Protein AF-0000000079068408 (afdb_homodimer)

Nearest PDB structures (foldseek):
  3t61-assembly1_B  TM=6.767E-01  e=2.203E-06  Sinorhizobium meliloti 1021
  1rrc-assembly1_A  TM=6.931E-01  e=2.751E-03  Tequatrovirus T4
  2ia5-assembly3_K  TM=6.933E-01  e=2.583E-03  Tequatrovirus T4
  2ia5-assembly1_A  TM=6.834E-01  e=4.017E-03  Tequatrovirus T4
  3h0k-assembly1_B  TM=4.760E-01  e=1.884E-03  Saccharolobus solfataricus

Organism: Streptomyces microflavus (NCBI:txid1919)

Solvent-accessible surface area (backbone atoms only — not comparable to full-atom values): 18642 Å² total; per-residue (Å²): 130,70,61,73,82,57,44,21,36,36,40,33,23,36,54,83,60,48,47,41,69,61,30,36,48,53,42,21,59,48,26,68,40,12,23,43,46,56,45,64,56,57,60,65,21,49,62,22,67,79,56,67,78,42,99,83,38,47,68,61,18,52,52,51,50,51,49,40,52,51,48,46,30,51,51,36,36,54,41,21,75,70,57,22,23,20,29,33,26,43,79,52,53,25,73,46,34,65,52,52,57,68,61,42,78,52,71,58,67,44,42,35,34,37,51,40,45,64,68,47,28,50,53,46,30,60,71,66,76,50,82,86,42,74,95,46,50,69,65,54,48,46,46,37,47,70,74,48,25,76,95,65,67,48,74,39,76,46,58,86,47,53,56,68,54,49,36,51,52,49,55,58,59,67,76,100,129,69,61,72,83,56,44,21,36,36,40,34,23,34,55,85,59,48,47,43,69,62,31,36,47,53,44,21,60,49,26,68,40,10,24,43,46,56,44,65,55,57,61,65,21,48,62,23,68,80,54,67,78,41,101,83,36,48,70,61,19,53,50,52,50,50,49,39,52,52,47,46,31,50,50,37,37,55,41,21,76,71,58,21,22,19,28,33,27,42,78,52,53,24,74,46,34,64,52,52,58,69,61,41,79,52,71,58,65,42,43,35,32,35,51,40,47,65,68,47,28,49,52,47,30,60,73,66,76,50,82,88,40,75,95,46,52,69,65,57,47,49,47,38,47,71,75,48,24,75,94,63,69,49,76,40,76,45,59,87,48,54,58,68,54,49,37,51,51,48,56,58,58,68,76,100

Foldseek 3Di:
DFDEPKQEEEEEAEDPLLCQQVLLVVLQVRYDFADEQELCVLVVVDDPDADDQDPVGDPSNVVSSVVSLLVSLVVSQVSSVVIHYYYYYDHQFFPSVVVSVVSHPDPPYAYEYRQEDLVLSVVSCVVVVDDPQVVDDSVRRNCRRPPRGDDDHHYDHCSPPDSVVVSVVSSVRSVD/DFDEPKQFEEEEAEDPLLCQQVLLVVLQVRYDFADEQELCVLVVVDDPDADDQDPVGDPSNVVSSVVSLLVSLVVSQVSSVVIHYYYYYDHQFFPSVVVSVVSHPDPPYAYEYRQEDLVLSVVSCVVVVDDPQVVDDSVRRNCRRPPRGDDDHHYDHCSPPDSVRVSVVSSVRVVD

Structure (mmCIF, N/CA/C/O backbone):
data_AF-0000000079068408-model_v1
#
loop_
_entity.id
_entity.type
_entity.pdbx_description
1 polymer 'AAA family ATPase'
#
loop_
_atom_site.group_PDB
_atom_site.id
_atom_site.type_symbol
_atom_site.label_atom_id
_atom_site.label_alt_id
_atom_site.label_comp_id
_atom_site.label_asym_id
_atom_site.label_entity_id
_atom_site.label_seq_id
_atom_site.pdbx_PDB_ins_code
_atom_site.Cartn_x
_atom_site.Cartn_y
_atom_site.Cartn_z
_atom_site.occupancy
_atom_site.B_iso_or_equiv
_atom_site.auth_seq_id
_atom_site.auth_comp_id
_atom_site.auth_asym_id
_atom_site.auth_atom_id
_atom_site.pdbx_PDB_model_num
ATOM 1 N N . MET A 1 1 ? -26.219 11.477 11.547 1 48 1 MET A N 1
ATOM 2 C CA . MET A 1 1 ? -25.781 10.977 10.242 1 48 1 MET A CA 1
ATOM 3 C C . MET A 1 1 ? -24.312 11.281 10.008 1 48 1 MET A C 1
ATOM 5 O O . MET A 1 1 ? -23.859 12.406 10.234 1 48 1 MET A O 1
ATOM 9 N N . GLY A 1 2 ? -23.359 10.336 10.008 1 66.19 2 GLY A N 1
ATOM 10 C CA . GLY A 1 2 ? -21.938 10.609 10.039 1 66.19 2 GLY A CA 1
ATOM 11 C C . GLY A 1 2 ? -21.469 11.469 8.88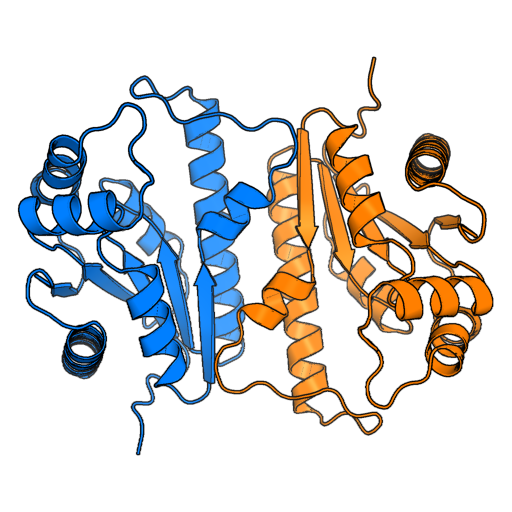3 1 66.19 2 GLY A C 1
ATOM 12 O O . GLY A 1 2 ? -22.234 11.758 7.965 1 66.19 2 GLY A O 1
ATOM 13 N N . ALA A 1 3 ? -20.469 12.273 8.992 1 84.75 3 ALA A N 1
ATOM 14 C CA . ALA A 1 3 ? -19.938 13.156 7.953 1 84.75 3 ALA A CA 1
ATOM 15 C C . ALA A 1 3 ? -19.703 12.383 6.656 1 84.75 3 ALA A C 1
ATOM 17 O O . ALA A 1 3 ? -19.422 11.188 6.684 1 84.75 3 ALA A O 1
ATOM 18 N N . ASP A 1 4 ? -20.234 12.906 5.59 1 93.5 4 ASP A N 1
ATOM 19 C CA . ASP A 1 4 ? -19.938 12.375 4.262 1 93.5 4 ASP A CA 1
ATOM 20 C C . ASP A 1 4 ? -19.219 13.406 3.4 1 93.5 4 ASP A C 1
ATOM 22 O O . ASP A 1 4 ? -19.797 14.43 3.029 1 93.5 4 ASP A O 1
ATOM 26 N N . LEU A 1 5 ? -18.016 13.188 3.123 1 95.94 5 LEU A N 1
ATOM 27 C CA . LEU A 1 5 ? -17.219 14.109 2.32 1 95.94 5 LEU A CA 1
ATOM 28 C C . LEU A 1 5 ? -17.328 13.773 0.836 1 95.94 5 LEU A C 1
ATOM 30 O O . LEU A 1 5 ? -16.906 14.555 -0.016 1 95.94 5 LEU A O 1
ATOM 34 N N . GLY A 1 6 ? -18.031 12.617 0.5 1 96.56 6 GLY A N 1
ATOM 35 C CA . GLY A 1 6 ? -18 12.156 -0.88 1 96.56 6 GLY A CA 1
ATOM 36 C C . GLY A 1 6 ? -16.609 11.789 -1.358 1 96.56 6 GLY A C 1
ATOM 37 O O . GLY A 1 6 ? -15.672 11.75 -0.568 1 96.56 6 GLY A O 1
ATOM 38 N N . PRO A 1 7 ? -16.5 11.414 -2.646 1 98.06 7 PRO A N 1
ATOM 39 C CA . PRO A 1 7 ? -15.195 11.078 -3.203 1 98.06 7 PRO A CA 1
ATOM 40 C C . PRO A 1 7 ? -14.234 12.266 -3.197 1 98.06 7 PRO A C 1
ATOM 42 O O . PRO A 1 7 ? -14.523 13.305 -3.795 1 98.06 7 PRO A O 1
ATOM 45 N N . CYS A 1 8 ? -13.172 12.156 -2.504 1 98.62 8 CYS A N 1
ATOM 46 C CA . CYS A 1 8 ? -12.148 13.188 -2.408 1 98.62 8 CYS A CA 1
ATOM 47 C C . CYS A 1 8 ? -10.867 12.625 -1.811 1 98.62 8 CYS A C 1
ATOM 49 O O . CYS A 1 8 ? -10.773 11.43 -1.53 1 98.62 8 CYS A O 1
ATOM 51 N N . VAL A 1 9 ? -9.875 13.445 -1.734 1 98.81 9 VAL A N 1
ATOM 52 C CA . VAL A 1 9 ? -8.625 13.109 -1.055 1 98.81 9 VAL A CA 1
ATOM 53 C C . VAL A 1 9 ? -8.406 14.055 0.125 1 98.81 9 VAL A C 1
ATOM 55 O O . VAL A 1 9 ? -8.617 15.258 0.008 1 98.81 9 VAL A O 1
ATOM 58 N N . VAL A 1 10 ? -8.109 13.516 1.274 1 98.88 10 VAL A N 1
ATOM 59 C CA . VAL A 1 10 ? -7.707 14.281 2.453 1 98.88 10 VAL A CA 1
ATOM 60 C C . VAL A 1 10 ? -6.273 13.914 2.84 1 98.88 10 VAL A C 1
ATOM 62 O O . VAL A 1 10 ? -6.008 12.781 3.244 1 98.88 10 VAL A O 1
ATOM 65 N N . LEU A 1 11 ? -5.363 14.82 2.67 1 98.88 11 LEU A N 1
ATOM 66 C CA . LEU A 1 11 ? -3.998 14.625 3.145 1 98.88 11 LEU A CA 1
ATOM 67 C C . LEU A 1 11 ? -3.854 15.086 4.59 1 98.88 11 LEU A C 1
ATOM 69 O O . LEU A 1 11 ? -4.133 16.25 4.902 1 98.88 11 LEU A O 1
ATOM 73 N N . ILE A 1 12 ? -3.471 14.203 5.461 1 98.81 12 ILE A N 1
ATOM 74 C CA . ILE A 1 12 ? -3.121 14.516 6.844 1 98.81 12 ILE A CA 1
ATOM 75 C C . ILE A 1 12 ? -1.606 14.438 7.023 1 98.81 12 ILE A C 1
ATOM 77 O O . ILE A 1 12 ? -1.02 13.352 6.918 1 98.81 12 ILE A O 1
ATOM 81 N N . THR A 1 13 ? -0.979 15.57 7.258 1 98.44 13 THR A N 1
ATOM 82 C CA . THR A 1 13 ? 0.473 15.617 7.398 1 98.44 13 THR A CA 1
ATOM 83 C C . THR A 1 13 ? 0.867 16.344 8.68 1 98.44 13 THR A C 1
ATOM 85 O O . THR A 1 13 ? 0.005 16.828 9.414 1 98.44 13 THR A O 1
ATOM 88 N N . GLY A 1 14 ? 2.117 16.344 9.055 1 96.25 14 GLY A N 1
ATOM 89 C CA . GLY A 1 14 ? 2.701 16.844 10.297 1 96.25 14 GLY A CA 1
ATOM 90 C C . GLY A 1 14 ? 3.949 16.078 10.711 1 96.25 14 GLY A C 1
ATOM 91 O O . GLY A 1 14 ? 4.352 15.125 10.039 1 96.25 14 GLY A O 1
ATOM 92 N N . VAL A 1 15 ? 4.559 16.516 11.805 1 92.81 15 VAL A N 1
ATOM 93 C CA . VAL A 1 15 ? 5.805 15.914 12.258 1 92.81 15 VAL A CA 1
ATOM 94 C C . VAL A 1 15 ? 5.523 14.523 12.82 1 92.81 15 VAL A C 1
ATOM 96 O O . VAL A 1 15 ? 4.367 14.141 13.016 1 92.81 15 VAL A O 1
ATOM 99 N N . MET A 1 16 ? 6.621 13.742 12.953 1 90.56 16 MET A N 1
ATOM 100 C CA . MET A 1 16 ? 6.492 12.453 13.617 1 90.56 16 MET A CA 1
ATOM 101 C C . MET A 1 16 ? 5.891 12.609 15.016 1 90.56 16 MET A C 1
ATOM 103 O O . MET A 1 16 ? 6.227 13.547 15.734 1 90.56 16 MET A O 1
ATOM 107 N N . ALA A 1 17 ? 4.988 11.703 15.414 1 90.5 17 ALA A N 1
ATOM 108 C CA . ALA A 1 17 ? 4.352 11.672 16.734 1 90.5 17 ALA A CA 1
ATOM 109 C C . ALA A 1 17 ? 3.314 12.781 16.859 1 90.5 17 ALA A C 1
ATOM 111 O O . ALA A 1 17 ? 2.871 13.094 17.969 1 90.5 17 ALA A O 1
ATOM 112 N N . ALA A 1 18 ? 2.932 13.398 15.711 1 93.88 18 ALA A N 1
ATOM 113 C CA . ALA A 1 18 ? 1.897 14.43 15.727 1 93.88 18 ALA A CA 1
ATOM 114 C C . ALA A 1 18 ? 0.507 13.812 15.836 1 93.88 18 ALA A C 1
ATOM 116 O O . ALA A 1 18 ? -0.482 14.523 16.031 1 93.88 18 ALA A O 1
ATOM 117 N N . GLY A 1 19 ? 0.377 12.484 15.672 1 94.31 19 GLY A N 1
ATOM 118 C CA . GLY A 1 19 ? -0.904 11.797 15.773 1 94.31 19 GLY A CA 1
ATOM 119 C C . GLY A 1 19 ? -1.553 11.547 14.43 1 94.31 19 GLY A C 1
ATOM 120 O O . GLY A 1 19 ? -2.75 11.266 14.352 1 94.31 19 GLY A O 1
ATOM 121 N N . LYS A 1 20 ? -0.8 11.672 13.336 1 97.12 20 LYS A N 1
ATOM 122 C CA . LYS A 1 20 ? -1.318 11.562 11.977 1 97.12 20 LYS A CA 1
ATOM 123 C C . LYS A 1 20 ? -2.041 10.234 11.773 1 97.12 20 LYS A C 1
ATOM 125 O O . LYS A 1 20 ? -3.176 10.203 11.289 1 97.12 20 LYS A O 1
ATOM 130 N N . SER A 1 21 ? -1.296 9.109 12.133 1 97.12 21 SER A N 1
ATOM 131 C CA . SER A 1 21 ? -1.846 7.777 11.875 1 97.12 21 SER A CA 1
ATOM 132 C C . SER A 1 21 ? -3.156 7.566 12.625 1 97.12 21 SER A C 1
ATOM 134 O O . SER A 1 21 ? -4.125 7.055 12.055 1 97.12 21 SER A O 1
ATOM 136 N N . THR A 1 22 ? -3.219 7.949 13.883 1 96.94 22 THR A N 1
ATOM 137 C CA . THR A 1 22 ? -4.414 7.797 14.703 1 96.94 22 THR A CA 1
ATOM 138 C C . THR A 1 22 ? -5.559 8.648 14.164 1 96.94 22 THR A C 1
ATOM 140 O O . THR A 1 22 ? -6.676 8.164 13.992 1 96.94 22 THR A O 1
ATOM 143 N N . VAL A 1 23 ? -5.273 9.906 13.859 1 98.31 23 VAL A N 1
ATOM 144 C CA . VAL A 1 23 ? -6.289 10.844 13.383 1 98.31 23 VAL A CA 1
ATOM 145 C C . VAL A 1 23 ? -6.801 10.398 12.016 1 98.31 23 VAL A C 1
ATOM 147 O O . VAL A 1 23 ? -8.008 10.406 11.766 1 98.31 23 VAL A O 1
ATOM 150 N N . ALA A 1 24 ? -5.883 10.039 11.117 1 98.69 24 ALA A N 1
ATOM 151 C CA . ALA A 1 24 ? -6.273 9.578 9.789 1 98.69 24 ALA A CA 1
ATOM 152 C C . ALA A 1 24 ? -7.207 8.375 9.883 1 98.69 24 ALA A C 1
ATOM 154 O O . ALA A 1 24 ? -8.219 8.312 9.172 1 98.69 24 ALA A O 1
ATOM 155 N N . GLN A 1 25 ? -6.883 7.445 10.75 1 98.62 25 GLN A N 1
ATOM 156 C CA . GLN A 1 25 ? -7.695 6.246 10.922 1 98.62 25 GLN A CA 1
ATOM 157 C C . GLN A 1 25 ? -9.078 6.59 11.461 1 98.62 25 GLN A C 1
ATOM 159 O O . GLN A 1 25 ? -10.094 6.133 10.922 1 98.62 25 GLN A O 1
ATOM 164 N N . LEU A 1 26 ? -9.133 7.387 12.484 1 98.56 26 LEU A N 1
ATOM 165 C CA . LEU A 1 26 ? -10.391 7.777 13.102 1 98.56 26 LEU A CA 1
ATOM 166 C C . LEU A 1 26 ? -11.258 8.562 12.125 1 98.56 26 LEU A C 1
ATOM 168 O O . LEU A 1 26 ? -12.477 8.391 12.086 1 98.56 26 LEU A O 1
ATOM 172 N N . LEU A 1 27 ? -10.594 9.453 11.367 1 98.62 27 LEU A N 1
ATOM 173 C CA . LEU A 1 27 ? -11.336 10.203 10.359 1 98.62 27 LEU A CA 1
ATOM 174 C C . LEU A 1 27 ? -11.961 9.258 9.336 1 98.62 27 LEU A C 1
ATOM 176 O O . LEU A 1 27 ? -13.156 9.367 9.031 1 98.62 27 LEU A O 1
ATOM 180 N N . ALA A 1 28 ? -11.172 8.344 8.812 1 98.62 28 ALA A N 1
ATOM 181 C CA . ALA A 1 28 ? -11.68 7.375 7.84 1 98.62 28 ALA A CA 1
ATOM 182 C C . ALA A 1 28 ? -12.844 6.574 8.422 1 98.62 28 ALA A C 1
ATOM 184 O O . ALA A 1 28 ? -13.836 6.328 7.738 1 98.62 28 ALA A O 1
ATOM 185 N N . GLU A 1 29 ? -12.719 6.164 9.656 1 98.38 29 GLU A N 1
ATOM 186 C CA . GLU A 1 29 ? -13.75 5.379 10.328 1 98.38 29 GLU A CA 1
ATOM 187 C C . GLU A 1 29 ? -15.047 6.172 10.461 1 98.38 29 GLU A C 1
ATOM 189 O O . GLU A 1 29 ? -16.125 5.59 10.562 1 98.38 29 GLU A O 1
ATOM 194 N N . SER A 1 30 ? -14.938 7.469 10.484 1 97.75 30 SER A N 1
ATOM 195 C CA . SER A 1 30 ? -16.109 8.32 10.695 1 97.75 30 SER A CA 1
ATOM 196 C C . SER A 1 30 ? -16.844 8.586 9.391 1 97.75 30 SER A C 1
ATOM 198 O O . SER A 1 30 ? -17.922 9.195 9.391 1 97.75 30 SER A O 1
ATOM 200 N N . LEU A 1 31 ? -16.328 8.172 8.25 1 97.94 31 LEU A N 1
ATOM 201 C CA . LEU A 1 31 ? -16.891 8.398 6.926 1 97.94 31 LEU A CA 1
ATOM 202 C C . LEU A 1 31 ? -17.5 7.113 6.375 1 97.94 31 LEU A C 1
ATOM 204 O O . LEU A 1 31 ? -17.094 6.012 6.742 1 97.94 31 LEU A O 1
ATOM 208 N N . PRO A 1 32 ? -18.453 7.148 5.52 1 97.12 32 PRO A N 1
ATOM 209 C CA . PRO A 1 32 ? -19.203 5.957 5.109 1 97.12 32 PRO A CA 1
ATOM 210 C C . PRO A 1 32 ? -18.406 5.07 4.152 1 97.12 32 PRO A C 1
ATOM 212 O O . PRO A 1 32 ? -18.656 3.863 4.074 1 97.12 32 PRO A O 1
ATOM 215 N N . ARG A 1 33 ? -17.531 5.602 3.344 1 97.88 33 ARG A N 1
ATOM 216 C CA . ARG A 1 33 ? -16.75 4.918 2.326 1 97.88 33 ARG A CA 1
ATOM 217 C C . ARG A 1 33 ? -15.359 5.535 2.201 1 97.88 33 ARG A C 1
ATOM 219 O O . ARG A 1 33 ? -15.156 6.457 1.408 1 97.88 33 ARG A O 1
ATOM 226 N N . ALA A 1 34 ? -14.461 4.969 3.023 1 98.81 34 ALA A N 1
ATOM 227 C CA . ALA A 1 34 ? -13.164 5.641 3.127 1 98.81 34 ALA A CA 1
ATOM 228 C C . ALA A 1 34 ? -12.023 4.633 3.201 1 98.81 34 ALA A C 1
ATOM 230 O O . ALA A 1 34 ? -12.203 3.525 3.717 1 98.81 34 ALA A O 1
ATOM 231 N N . VAL A 1 35 ? -10.945 5.062 2.656 1 98.88 35 VAL A N 1
ATOM 232 C CA . VAL A 1 35 ? -9.703 4.301 2.762 1 98.88 35 VAL A CA 1
ATOM 233 C C . VAL A 1 35 ? -8.648 5.129 3.49 1 98.88 35 VAL A C 1
ATOM 235 O O . VAL A 1 35 ? -8.68 6.359 3.445 1 98.88 35 VAL A O 1
ATOM 238 N N . HIS A 1 36 ? -7.789 4.434 4.223 1 98.88 36 HIS A N 1
ATOM 239 C CA . HIS A 1 36 ? -6.621 5.016 4.875 1 98.88 36 HIS A CA 1
ATOM 240 C C . HIS A 1 36 ? -5.336 4.625 4.152 1 98.88 36 HIS A C 1
ATOM 242 O O . HIS A 1 36 ? -4.867 3.492 4.27 1 98.88 36 HIS A O 1
ATOM 248 N N . VAL A 1 37 ? -4.797 5.586 3.354 1 98.75 37 VAL A N 1
ATOM 249 C CA . VAL A 1 37 ? -3.555 5.391 2.609 1 98.75 37 VAL A CA 1
ATOM 250 C C . VAL A 1 37 ? -2.365 5.812 3.471 1 98.75 37 VAL A C 1
ATOM 252 O O . VAL A 1 37 ? -2.115 7.008 3.652 1 98.75 37 VAL A O 1
ATOM 255 N N . ARG A 1 38 ? -1.632 4.844 3.945 1 97.06 38 ARG A N 1
ATOM 256 C CA . ARG A 1 38 ? -0.468 5.113 4.781 1 97.06 38 ARG A CA 1
ATOM 257 C C . ARG A 1 38 ? 0.794 5.258 3.938 1 97.06 38 ARG A C 1
ATOM 259 O O . ARG A 1 38 ? 1.271 4.277 3.359 1 97.06 38 ARG A O 1
ATOM 266 N N . GLY A 1 39 ? 1.362 6.426 3.961 1 95.94 39 GLY A N 1
ATOM 267 C CA . GLY A 1 39 ? 2.529 6.699 3.137 1 95.94 39 GLY A CA 1
ATOM 268 C C . GLY A 1 39 ? 3.699 5.781 3.438 1 95.94 39 GLY A C 1
ATOM 269 O O . GLY A 1 39 ? 4.469 5.434 2.539 1 95.94 39 GLY A O 1
ATOM 270 N N . ASP A 1 40 ? 3.855 5.324 4.66 1 94.31 40 ASP A N 1
ATOM 271 C CA . ASP A 1 40 ? 5.008 4.539 5.094 1 94.31 40 ASP A CA 1
ATOM 272 C C . ASP A 1 40 ? 4.98 3.141 4.484 1 94.31 40 ASP A C 1
ATOM 274 O O . ASP A 1 40 ? 6.008 2.457 4.441 1 94.31 40 ASP A O 1
ATOM 278 N N . VAL A 1 41 ? 3.838 2.684 4.047 1 97.31 41 VAL A N 1
ATOM 279 C CA . VAL A 1 41 ? 3.709 1.343 3.484 1 97.31 41 VAL A CA 1
ATOM 280 C C . VAL A 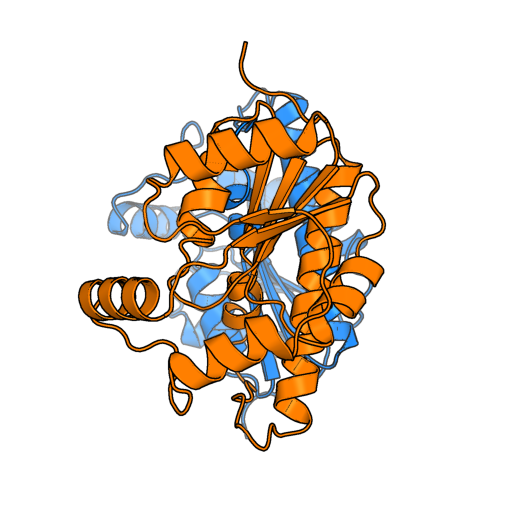1 41 ? 4.59 1.215 2.242 1 97.31 41 VAL A C 1
ATOM 282 O O . VAL A 1 41 ? 5.211 0.174 2.018 1 97.31 41 VAL A O 1
ATOM 285 N N . PHE A 1 42 ? 4.703 2.283 1.475 1 97.75 42 PHE A N 1
ATOM 286 C CA . PHE A 1 42 ? 5.438 2.236 0.215 1 97.75 42 PHE A CA 1
ATOM 287 C C . PHE A 1 42 ? 6.941 2.234 0.465 1 97.75 42 PHE A C 1
ATOM 289 O O . PHE A 1 42 ? 7.711 1.707 -0.343 1 97.75 42 PHE A O 1
ATOM 296 N N . ARG A 1 43 ? 7.398 2.793 1.602 1 95.5 43 ARG A N 1
ATOM 297 C CA . ARG A 1 43 ? 8.781 2.637 2.029 1 95.5 43 ARG A CA 1
ATOM 298 C C . ARG A 1 43 ? 9.07 1.201 2.455 1 95.5 43 ARG A C 1
ATOM 300 O O . ARG A 1 43 ? 10.117 0.643 2.117 1 95.5 43 ARG A O 1
ATOM 307 N N . ARG A 1 44 ? 8.141 0.636 3.098 1 96.31 44 ARG A N 1
ATOM 308 C CA . ARG A 1 44 ? 8.312 -0.711 3.633 1 96.31 44 ARG A CA 1
ATOM 309 C C . ARG A 1 44 ? 8.289 -1.751 2.518 1 96.31 44 ARG A C 1
ATOM 311 O O . ARG A 1 44 ? 8.75 -2.879 2.701 1 96.31 44 ARG A O 1
ATOM 318 N N . MET A 1 45 ? 7.73 -1.409 1.403 1 98.12 45 MET A N 1
ATOM 319 C CA . MET A 1 45 ? 7.723 -2.326 0.268 1 98.12 45 MET A CA 1
ATOM 320 C C . MET A 1 45 ? 9.125 -2.508 -0.296 1 98.12 45 MET A C 1
ATOM 322 O O . MET A 1 45 ? 9.414 -3.508 -0.959 1 98.12 45 MET A O 1
ATOM 326 N N . ILE A 1 46 ? 9.961 -1.526 -0.043 1 98.12 46 ILE A N 1
ATOM 327 C CA . ILE A 1 46 ? 11.336 -1.652 -0.51 1 98.12 46 ILE A CA 1
ATOM 328 C C . ILE A 1 46 ? 12.07 -2.689 0.334 1 98.12 46 ILE A C 1
ATOM 330 O O . ILE A 1 46 ? 12.188 -2.539 1.553 1 98.12 46 ILE A O 1
ATOM 334 N N . VAL A 1 47 ? 12.547 -3.693 -0.286 1 98.31 47 VAL A N 1
ATOM 335 C CA . VAL A 1 47 ? 13.156 -4.82 0.409 1 98.31 47 VAL A CA 1
ATOM 336 C C . VAL A 1 47 ? 14.68 -4.758 0.262 1 98.31 47 VAL A C 1
ATOM 338 O O . VAL A 1 47 ? 15.414 -4.992 1.226 1 98.31 47 VAL A O 1
ATOM 341 N N . SER A 1 48 ? 15.188 -4.496 -0.876 1 97.81 48 SER A N 1
ATOM 342 C CA . SER A 1 48 ? 16.609 -4.312 -1.166 1 97.81 48 SER A CA 1
ATOM 343 C C . SER A 1 48 ? 16.844 -3.061 -2.002 1 97.81 48 SER A C 1
ATOM 345 O O . SER A 1 48 ? 16.016 -2.699 -2.84 1 97.81 48 SER A O 1
ATOM 347 N N . GLY A 1 49 ? 17.922 -2.348 -1.681 1 96.12 49 GLY A N 1
ATOM 348 C CA . GLY A 1 49 ? 18.25 -1.147 -2.432 1 96.12 49 GLY A CA 1
ATOM 349 C C . GLY A 1 49 ? 17.75 0.126 -1.776 1 96.12 49 GLY A C 1
ATOM 350 O O . GLY A 1 49 ? 17.797 1.198 -2.385 1 96.12 49 GLY A O 1
ATOM 351 N N . ARG A 1 50 ? 17.391 0.085 -0.517 1 94.5 50 ARG A N 1
ATOM 352 C CA . ARG A 1 50 ? 16.891 1.242 0.21 1 94.5 50 ARG A CA 1
ATOM 353 C C . ARG A 1 50 ? 18 2.223 0.538 1 94.5 50 ARG A C 1
ATOM 355 O O . ARG A 1 50 ? 19.094 1.812 0.938 1 94.5 50 ARG A O 1
ATOM 362 N N . ALA A 1 51 ? 17.656 3.408 0.238 1 91.56 51 ALA A N 1
ATOM 363 C CA . ALA A 1 51 ? 18.562 4.484 0.632 1 91.56 51 ALA A CA 1
ATOM 364 C C . ALA A 1 51 ? 18.016 5.258 1.824 1 91.56 51 ALA A C 1
ATOM 366 O O . ALA A 1 51 ? 16.812 5.578 1.865 1 91.56 51 ALA A O 1
ATOM 367 N N . GLU A 1 52 ? 18.812 5.461 2.803 1 81.44 52 GLU A N 1
ATOM 368 C CA . GLU A 1 52 ? 18.391 6.195 3.988 1 81.44 52 GLU A CA 1
ATOM 369 C C . GLU A 1 52 ? 18.578 7.695 3.807 1 81.44 52 GLU A C 1
ATOM 371 O O . GLU A 1 52 ? 19.547 8.133 3.178 1 81.44 52 GLU A O 1
ATOM 376 N N . MET A 1 53 ? 17.562 8.328 4.363 1 73.12 53 MET A N 1
ATOM 377 C CA . MET A 1 53 ? 17.641 9.781 4.305 1 73.12 53 MET A CA 1
ATOM 378 C C . MET A 1 53 ? 18.641 10.32 5.328 1 73.12 53 MET A C 1
ATOM 380 O O . MET A 1 53 ? 18.547 10 6.516 1 73.12 53 MET A O 1
ATOM 384 N N . THR A 1 54 ? 19.719 10.906 4.867 1 69.25 54 THR A N 1
ATOM 385 C CA . THR A 1 54 ? 20.656 11.633 5.73 1 69.25 54 THR A CA 1
ATOM 386 C C . THR A 1 54 ? 20.5 13.141 5.539 1 69.25 54 THR A C 1
ATOM 388 O O . THR A 1 54 ? 19.953 13.586 4.527 1 69.25 54 THR A O 1
ATOM 391 N N . PRO A 1 55 ? 20.812 13.836 6.645 1 62.97 55 PRO A N 1
ATOM 392 C CA . PRO A 1 55 ? 20.75 15.289 6.484 1 62.97 55 PRO A CA 1
ATOM 393 C C . PRO A 1 55 ? 21.391 15.773 5.188 1 62.97 55 PRO A C 1
ATOM 395 O O . PRO A 1 55 ? 20.953 16.766 4.598 1 62.97 55 PRO A O 1
ATOM 398 N N . ASP A 1 56 ? 22.438 15.086 4.781 1 61.53 56 ASP A N 1
ATOM 399 C CA . ASP A 1 56 ? 23.109 15.43 3.529 1 61.53 56 ASP A CA 1
ATOM 400 C C . ASP A 1 56 ? 22.438 14.75 2.34 1 61.53 56 ASP A C 1
ATOM 402 O O . ASP A 1 56 ? 22.859 14.906 1.198 1 61.53 56 ASP A O 1
ATOM 406 N N . GLY A 1 57 ? 21.344 14.125 2.713 1 61.5 57 GLY A N 1
ATOM 407 C CA . GLY A 1 57 ? 20.391 13.438 1.848 1 61.5 57 GLY A CA 1
ATOM 408 C C . GLY A 1 57 ? 21.031 12.898 0.58 1 61.5 57 GLY A C 1
ATOM 409 O O . GLY A 1 57 ? 21.109 13.602 -0.428 1 61.5 57 GLY A O 1
ATOM 410 N N . PRO A 1 58 ? 21.453 11.648 0.542 1 75.62 58 PRO A N 1
ATOM 411 C CA . PRO A 1 58 ? 21.969 11.195 -0.753 1 75.62 58 PRO A CA 1
ATOM 412 C C . PRO A 1 58 ? 20.906 11.242 -1.854 1 75.62 58 PRO A C 1
ATOM 414 O O . PRO A 1 58 ? 19.719 11.156 -1.57 1 75.62 58 PRO A O 1
ATOM 417 N N . GLN A 1 59 ? 21.203 11.773 -2.973 1 89.25 59 GLN A N 1
ATOM 418 C CA . GLN A 1 59 ? 20.375 11.875 -4.164 1 89.25 59 GLN A CA 1
ATOM 419 C C . GLN A 1 59 ? 19.453 10.664 -4.309 1 89.25 59 GLN A C 1
ATOM 421 O O . GLN A 1 59 ? 18.281 10.805 -4.664 1 89.25 59 GLN A O 1
ATOM 426 N N . GLU A 1 60 ? 19.938 9.531 -3.867 1 92.81 60 GLU A N 1
ATOM 427 C CA . GLU A 1 60 ? 19.156 8.312 -3.996 1 92.81 60 GLU A CA 1
ATOM 428 C C . GLU A 1 60 ? 18.016 8.281 -2.984 1 92.81 60 GLU A C 1
ATOM 430 O O . GLU A 1 60 ? 16.891 7.875 -3.312 1 92.81 60 GLU A O 1
ATOM 435 N N . ALA A 1 61 ? 18.25 8.734 -1.814 1 93.19 61 ALA A N 1
ATOM 436 C CA . ALA A 1 61 ? 17.234 8.789 -0.777 1 93.19 61 ALA A CA 1
ATOM 437 C C . ALA A 1 61 ? 16.109 9.75 -1.161 1 93.19 61 ALA A C 1
ATOM 439 O O . ALA A 1 61 ? 14.93 9.438 -0.969 1 93.19 61 ALA A O 1
ATOM 440 N N . ARG A 1 62 ? 16.453 10.867 -1.705 1 93.19 62 ARG A N 1
ATOM 441 C CA . ARG A 1 62 ? 15.469 11.844 -2.156 1 93.19 62 ARG A CA 1
ATOM 442 C C . ARG A 1 62 ? 14.641 11.297 -3.311 1 93.19 62 ARG A C 1
ATOM 444 O O . ARG A 1 62 ? 13.422 11.492 -3.354 1 93.19 62 ARG A O 1
ATOM 451 N N . SER A 1 63 ? 15.352 10.594 -4.227 1 95.56 63 SER A N 1
ATOM 452 C CA . SER A 1 63 ? 14.656 9.992 -5.359 1 95.56 63 SER A CA 1
ATOM 453 C C . SER A 1 63 ? 13.641 8.945 -4.898 1 95.56 63 SER A C 1
ATOM 455 O O . SER A 1 63 ? 12.531 8.875 -5.422 1 95.56 63 SER A O 1
ATOM 457 N N . GLN A 1 64 ? 14.031 8.172 -3.914 1 96.5 64 GLN A N 1
ATOM 458 C CA . GLN A 1 64 ? 13.125 7.16 -3.381 1 96.5 64 GLN A CA 1
ATOM 459 C C . GLN A 1 64 ? 11.945 7.801 -2.654 1 96.5 64 GLN A C 1
ATOM 461 O O . GLN A 1 64 ? 10.812 7.324 -2.758 1 96.5 64 GLN A O 1
ATOM 466 N N . LEU A 1 65 ? 12.195 8.906 -1.949 1 95.31 65 LEU A N 1
ATOM 467 C CA . LEU A 1 65 ? 11.117 9.641 -1.293 1 95.31 65 LEU A CA 1
ATOM 468 C C . LEU A 1 65 ? 10.141 10.195 -2.318 1 95.31 65 LEU A C 1
ATOM 470 O O . LEU A 1 65 ? 8.922 10.062 -2.156 1 95.31 65 LEU A O 1
ATOM 474 N N . ASP A 1 66 ? 10.695 10.75 -3.348 1 96.62 66 ASP A N 1
ATOM 475 C CA . ASP A 1 66 ? 9.867 11.297 -4.418 1 96.62 66 ASP A CA 1
ATOM 476 C C . ASP A 1 66 ? 9 10.219 -5.055 1 96.62 66 ASP A C 1
ATOM 478 O O . ASP A 1 66 ? 7.809 10.422 -5.285 1 96.62 66 ASP A O 1
ATOM 482 N N . LEU A 1 67 ? 9.57 9.078 -5.266 1 98 67 LEU A N 1
ATOM 483 C CA . LEU A 1 67 ? 8.852 7.953 -5.855 1 98 67 LEU A CA 1
ATOM 484 C C . LEU A 1 67 ? 7.703 7.508 -4.957 1 98 67 LEU A C 1
ATOM 486 O O . LEU A 1 67 ? 6.574 7.344 -5.426 1 98 67 LEU A O 1
ATOM 490 N N . ARG A 1 68 ? 7.965 7.375 -3.742 1 97.69 68 ARG A N 1
ATOM 491 C CA . ARG A 1 68 ? 6.938 6.898 -2.82 1 97.69 68 ARG A CA 1
ATOM 492 C C . ARG A 1 68 ? 5.797 7.906 -2.699 1 97.69 68 ARG A C 1
ATOM 494 O O . ARG A 1 68 ? 4.637 7.523 -2.547 1 97.69 68 ARG A O 1
ATOM 501 N N . GLN A 1 69 ? 6.137 9.164 -2.734 1 98.31 69 GLN A N 1
ATOM 502 C CA . GLN A 1 69 ? 5.102 10.188 -2.674 1 98.31 69 GLN A CA 1
ATOM 503 C C . GLN A 1 69 ? 4.266 10.203 -3.949 1 98.31 69 GLN A C 1
ATOM 505 O O . GLN A 1 69 ? 3.049 10.398 -3.9 1 98.31 69 GLN A O 1
ATOM 510 N N . ARG A 1 70 ? 4.914 9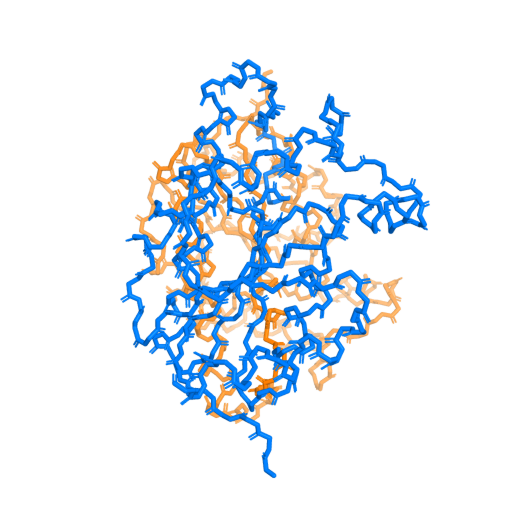.969 -5.105 1 98.5 70 ARG A N 1
ATOM 511 C CA . ARG A 1 70 ? 4.184 9.836 -6.363 1 98.5 70 ARG A CA 1
ATOM 512 C C . ARG A 1 70 ? 3.234 8.648 -6.328 1 98.5 70 ARG A C 1
ATOM 514 O O . ARG A 1 70 ? 2.07 8.758 -6.719 1 98.5 70 ARG A O 1
ATOM 521 N N . ILE A 1 71 ? 3.721 7.574 -5.832 1 98.75 71 ILE A N 1
ATOM 522 C CA . ILE A 1 71 ? 2.936 6.348 -5.766 1 98.75 71 ILE A CA 1
ATOM 523 C C . ILE A 1 71 ? 1.755 6.543 -4.816 1 98.75 71 ILE A C 1
ATOM 525 O O . ILE A 1 71 ? 0.62 6.195 -5.148 1 98.75 71 ILE A O 1
ATOM 529 N N . SER A 1 72 ? 2.018 7.133 -3.639 1 98.69 72 SER A N 1
ATOM 530 C CA . SER A 1 72 ? 0.959 7.395 -2.67 1 98.69 72 SER A CA 1
ATOM 531 C C . SER A 1 72 ? -0.129 8.281 -3.266 1 98.69 72 SER A C 1
ATOM 533 O O . SER A 1 72 ? -1.319 8.031 -3.061 1 98.69 72 SER A O 1
ATOM 535 N N . ALA A 1 73 ? 0.256 9.273 -4.008 1 98.81 73 ALA A N 1
ATOM 536 C CA . ALA A 1 73 ? -0.698 10.164 -4.66 1 98.81 73 ALA A CA 1
ATOM 537 C C . ALA A 1 73 ? -1.521 9.422 -5.707 1 98.81 73 ALA A C 1
ATOM 539 O O . ALA A 1 73 ? -2.736 9.609 -5.801 1 98.81 73 ALA A O 1
ATOM 540 N N . GLN A 1 74 ? -0.894 8.578 -6.484 1 98.75 74 GLN A N 1
ATOM 541 C CA . GLN A 1 74 ? -1.575 7.793 -7.508 1 98.75 74 GLN A CA 1
ATOM 542 C C . GLN A 1 74 ? -2.602 6.852 -6.883 1 98.75 74 GLN A C 1
ATOM 544 O O . GLN A 1 74 ? -3.705 6.691 -7.41 1 98.75 74 GLN A O 1
ATOM 549 N N . VAL A 1 75 ? -2.223 6.254 -5.797 1 98.88 75 VAL A N 1
ATOM 550 C CA . VAL A 1 75 ? -3.113 5.336 -5.094 1 98.88 75 VAL A CA 1
ATOM 551 C C . VAL A 1 75 ? -4.328 6.094 -4.566 1 98.88 75 VAL A C 1
ATOM 553 O O . VAL A 1 75 ? -5.465 5.648 -4.727 1 98.88 75 VAL A O 1
ATOM 556 N N . ALA A 1 76 ? -4.059 7.25 -3.938 1 98.94 76 ALA A N 1
ATOM 557 C CA . ALA A 1 76 ? -5.148 8.078 -3.434 1 98.94 76 ALA A CA 1
ATOM 558 C C . ALA A 1 76 ? -6.109 8.461 -4.555 1 98.94 76 ALA A C 1
ATOM 560 O O . ALA A 1 76 ? -7.328 8.352 -4.402 1 98.94 76 ALA A O 1
ATOM 561 N N . ASP A 1 77 ? -5.582 8.867 -5.711 1 98.94 77 ASP A N 1
ATOM 562 C CA . ASP A 1 77 ? -6.379 9.25 -6.875 1 98.94 77 ASP A CA 1
ATOM 563 C C . ASP A 1 77 ? -7.203 8.07 -7.383 1 98.94 77 ASP A C 1
ATOM 565 O O . ASP A 1 77 ? -8.367 8.227 -7.762 1 98.94 77 ASP A O 1
ATOM 569 N N . ALA A 1 78 ? -6.602 6.91 -7.426 1 98.81 78 ALA A N 1
ATOM 570 C CA . ALA A 1 78 ? -7.289 5.727 -7.93 1 98.81 78 ALA A CA 1
ATOM 571 C C . ALA A 1 78 ? -8.516 5.398 -7.082 1 98.81 78 ALA A C 1
ATOM 573 O O . ALA A 1 78 ? -9.586 5.094 -7.613 1 98.81 78 ALA A O 1
ATOM 574 N N . TYR A 1 79 ? -8.336 5.477 -5.742 1 98.81 79 TYR A N 1
ATOM 575 C CA . TYR A 1 79 ? -9.477 5.234 -4.863 1 98.81 79 TYR A CA 1
ATOM 576 C C . TYR A 1 79 ? -10.547 6.301 -5.055 1 98.81 79 TYR A C 1
ATOM 578 O O . TYR A 1 79 ? -11.727 5.98 -5.191 1 98.81 79 TYR A O 1
ATOM 586 N N . ALA A 1 80 ? -10.117 7.527 -5.066 1 98.81 80 ALA A N 1
ATOM 587 C CA . ALA A 1 80 ? -11.078 8.617 -5.203 1 98.81 80 ALA A CA 1
ATOM 588 C C . ALA A 1 80 ? -11.836 8.516 -6.523 1 98.81 80 ALA A C 1
ATOM 590 O O . ALA A 1 80 ? -13.047 8.766 -6.574 1 98.81 80 ALA A O 1
ATOM 591 N N . ASP A 1 81 ? -11.141 8.164 -7.621 1 98.56 81 ASP A N 1
ATOM 592 C CA . ASP A 1 81 ? -11.75 7.984 -8.938 1 98.56 81 ASP A CA 1
ATOM 593 C C . ASP A 1 81 ? -12.852 6.93 -8.891 1 98.56 81 ASP A C 1
ATOM 595 O O . ASP A 1 81 ? -13.773 6.953 -9.711 1 98.56 81 ASP A O 1
ATOM 599 N N . ASP A 1 82 ? -12.727 6.043 -7.926 1 98.12 82 ASP A N 1
ATOM 600 C CA . ASP A 1 82 ? -13.695 4.957 -7.812 1 98.12 82 ASP A CA 1
ATOM 601 C C . ASP A 1 82 ? -14.734 5.262 -6.738 1 98.12 82 ASP A C 1
ATOM 603 O O . ASP A 1 82 ? -15.461 4.367 -6.301 1 98.12 82 ASP A O 1
ATOM 607 N N . GLY A 1 83 ? -14.797 6.473 -6.195 1 98.06 83 GLY A N 1
ATOM 608 C CA . GLY A 1 83 ? -15.898 6.914 -5.352 1 98.06 83 GLY A CA 1
ATOM 609 C C . GLY A 1 83 ? -15.562 6.883 -3.871 1 98.06 83 GLY A C 1
ATOM 610 O O . GLY A 1 83 ? -16.438 7.012 -3.023 1 98.06 83 GLY A O 1
ATOM 611 N N . TRP A 1 84 ? -14.328 6.66 -3.504 1 98.62 84 TRP A N 1
ATOM 612 C CA . TRP A 1 84 ? -13.906 6.594 -2.107 1 98.62 84 TRP A CA 1
ATOM 613 C C . TRP A 1 84 ? -13.398 7.949 -1.627 1 98.62 84 TRP A C 1
ATOM 615 O O . TRP A 1 84 ? -12.953 8.773 -2.43 1 98.62 84 TRP A O 1
ATOM 625 N N . THR A 1 85 ? -13.547 8.188 -0.35 1 98.81 85 THR A N 1
ATOM 626 C CA . THR A 1 85 ? -12.695 9.188 0.298 1 98.81 85 THR A CA 1
ATOM 627 C C . THR A 1 85 ? -11.344 8.586 0.671 1 98.81 85 THR A C 1
ATOM 629 O O . THR A 1 85 ? -11.273 7.664 1.485 1 98.81 85 THR A O 1
ATOM 632 N N . ALA A 1 86 ? -10.336 9.078 0.069 1 98.94 86 ALA A N 1
ATOM 633 C CA . ALA A 1 86 ? -9 8.594 0.383 1 98.94 86 ALA A CA 1
ATOM 634 C C . ALA A 1 86 ? -8.312 9.492 1.409 1 98.94 86 ALA A C 1
ATOM 636 O O . ALA A 1 86 ? -7.961 10.633 1.104 1 98.94 86 ALA A O 1
ATOM 637 N N . VAL A 1 87 ? -8.117 9.039 2.639 1 98.94 87 VAL A N 1
ATOM 638 C CA . VAL A 1 87 ? -7.383 9.75 3.682 1 98.94 87 VAL A CA 1
ATOM 639 C C . VAL A 1 87 ? -5.914 9.328 3.658 1 98.94 87 VAL A C 1
ATOM 641 O O . VAL A 1 87 ? -5.582 8.195 4.016 1 98.94 87 VAL A O 1
ATOM 644 N N . VAL A 1 88 ? -5.066 10.227 3.25 1 98.88 88 VAL A N 1
ATOM 645 C CA . VAL A 1 88 ? -3.639 9.953 3.135 1 98.88 88 VAL A CA 1
ATOM 646 C C . VAL A 1 88 ? -2.914 10.453 4.383 1 98.88 88 VAL A C 1
ATOM 648 O O . VAL A 1 88 ? -3.127 11.586 4.816 1 98.88 88 VAL A O 1
ATOM 651 N N . GLN A 1 89 ? -2.176 9.625 4.949 1 98.38 89 GLN A N 1
ATOM 652 C CA . GLN A 1 89 ? -1.331 10.008 6.078 1 98.38 89 GLN A CA 1
ATOM 653 C C . GLN A 1 89 ? 0.147 9.836 5.742 1 98.38 89 GLN A C 1
ATOM 655 O O . GLN A 1 89 ? 0.58 8.742 5.371 1 98.38 89 GLN A O 1
ATOM 660 N N . ASP A 1 90 ? 0.924 10.891 5.844 1 97.5 90 ASP A N 1
ATOM 661 C CA . ASP A 1 90 ? 2.365 10.859 5.617 1 97.5 90 ASP A CA 1
ATOM 662 C C . ASP A 1 90 ? 3.035 12.125 6.164 1 97.5 90 ASP A C 1
ATOM 664 O O . ASP A 1 90 ? 2.357 13.102 6.488 1 97.5 90 ASP A O 1
ATOM 668 N N . ILE A 1 91 ? 4.379 12.055 6.355 1 95 91 ILE A N 1
ATOM 669 C CA . ILE A 1 91 ? 5.176 13.234 6.672 1 95 91 ILE A CA 1
ATOM 670 C C . ILE A 1 91 ? 5.551 13.969 5.387 1 95 91 ILE A C 1
ATOM 672 O O . ILE A 1 91 ? 6.496 13.578 4.695 1 95 91 ILE A O 1
ATOM 676 N N . VAL A 1 92 ? 4.824 14.969 4.996 1 96.69 92 VAL A N 1
ATOM 677 C CA . VAL A 1 92 ? 5.016 15.805 3.818 1 96.69 92 VAL A CA 1
ATOM 678 C C . VAL A 1 92 ? 5.211 17.266 4.242 1 96.69 92 VAL A C 1
ATOM 680 O O . VAL A 1 92 ? 4.238 17.984 4.477 1 96.69 92 VAL A O 1
ATOM 683 N N . LEU A 1 93 ? 6.43 17.656 4.324 1 95.5 93 LEU A N 1
ATOM 684 C CA . LEU A 1 93 ? 6.758 18.969 4.875 1 95.5 93 LEU A CA 1
ATOM 685 C C . LEU A 1 93 ? 7.645 19.75 3.91 1 95.5 93 LEU A C 1
ATOM 687 O O . LEU A 1 93 ? 8.086 19.219 2.893 1 95.5 93 LEU A O 1
ATOM 691 N N . GLY A 1 94 ? 7.836 20.969 4.242 1 95.69 94 GLY A N 1
ATOM 692 C CA . GLY A 1 94 ? 8.664 21.812 3.398 1 95.69 94 GLY A CA 1
ATOM 693 C C . GLY A 1 94 ? 8.172 21.891 1.963 1 95.69 94 GLY A C 1
ATOM 694 O O . GLY A 1 94 ? 6.969 21.938 1.714 1 95.69 94 GLY A O 1
ATOM 695 N N . GLU A 1 95 ? 9.094 21.828 1.061 1 95.56 95 GLU A N 1
ATOM 696 C CA . GLU A 1 95 ? 8.766 21.953 -0.357 1 95.56 95 GLU A CA 1
ATOM 697 C C . GLU A 1 95 ? 8.047 20.703 -0.871 1 95.56 95 GLU A C 1
ATOM 699 O O . GLU A 1 95 ? 7.449 20.734 -1.948 1 95.56 95 GLU A O 1
ATOM 704 N N . ASP A 1 96 ? 8.055 19.703 -0.109 1 96.44 96 ASP A N 1
ATOM 705 C CA . ASP A 1 96 ? 7.359 18.484 -0.508 1 96.44 96 ASP A CA 1
ATOM 706 C C . ASP A 1 96 ? 5.844 18.672 -0.438 1 96.44 96 ASP A C 1
ATOM 708 O O . ASP A 1 96 ? 5.098 18 -1.154 1 96.44 96 ASP A O 1
ATOM 712 N N . LEU A 1 97 ? 5.398 19.609 0.451 1 98.25 97 LEU A N 1
ATOM 713 C CA . LEU A 1 97 ? 3.959 19.766 0.628 1 98.25 97 LEU A CA 1
ATOM 714 C C . LEU A 1 97 ? 3.309 20.297 -0.646 1 98.25 97 LEU A C 1
ATOM 716 O O . LEU A 1 97 ? 2.426 19.641 -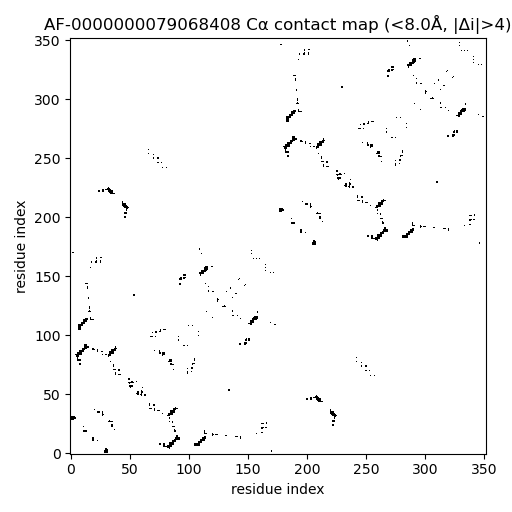1.213 1 98.25 97 LEU A O 1
ATOM 720 N N . PRO A 1 98 ? 3.816 21.469 -1.215 1 98.44 98 PRO A N 1
ATOM 721 C CA . PRO A 1 98 ? 3.201 21.891 -2.473 1 98.44 98 PRO A CA 1
ATOM 722 C C . PRO A 1 98 ? 3.438 20.906 -3.613 1 98.44 98 PRO A C 1
ATOM 724 O O . PRO A 1 98 ? 2.588 20.766 -4.496 1 98.44 98 PRO A O 1
ATOM 727 N N . ARG A 1 99 ? 4.551 20.219 -3.631 1 98.19 99 ARG A N 1
ATOM 728 C CA . ARG A 1 99 ? 4.816 19.219 -4.656 1 98.19 99 ARG A CA 1
ATOM 729 C C . ARG A 1 99 ? 3.797 18.078 -4.586 1 98.19 99 ARG A C 1
ATOM 731 O O . ARG A 1 99 ? 3.262 17.656 -5.613 1 98.19 99 ARG A O 1
ATOM 738 N N . TYR A 1 100 ? 3.539 17.609 -3.363 1 98.75 100 TYR A N 1
ATOM 739 C CA . TYR A 1 100 ? 2.574 16.531 -3.17 1 98.75 100 TYR A CA 1
ATOM 740 C C . TYR A 1 100 ? 1.174 16.969 -3.582 1 98.75 100 TYR A C 1
ATOM 742 O O . TYR A 1 100 ? 0.448 16.219 -4.238 1 98.75 100 TYR A O 1
ATOM 750 N N . VAL A 1 101 ? 0.796 18.141 -3.168 1 98.75 101 VAL A N 1
ATOM 751 C CA . VAL A 1 101 ? -0.495 18.719 -3.537 1 98.75 101 VAL A CA 1
ATOM 752 C C . VAL A 1 101 ? -0.635 18.734 -5.059 1 98.75 101 VAL A C 1
ATOM 754 O O . VAL A 1 101 ? -1.699 18.422 -5.594 1 98.75 101 VAL A O 1
ATOM 757 N N . GLY A 1 102 ? 0.441 19.094 -5.723 1 98.62 102 GLY A N 1
ATOM 758 C CA . GLY A 1 102 ? 0.442 19.156 -7.176 1 98.62 102 GLY A CA 1
ATOM 759 C C . GLY A 1 102 ? 0.324 17.781 -7.828 1 98.62 102 GLY A C 1
ATOM 760 O O . GLY A 1 102 ? -0.09 17.672 -8.984 1 98.62 102 GLY A O 1
ATOM 761 N N . ARG A 1 103 ? 0.631 16.734 -7.168 1 98.5 103 ARG A N 1
ATOM 762 C CA . ARG A 1 103 ? 0.599 15.375 -7.703 1 98.5 103 ARG A CA 1
ATOM 763 C C . ARG A 1 103 ? -0.821 14.82 -7.695 1 98.5 103 ARG A C 1
ATOM 765 O O . ARG A 1 103 ? -1.161 13.969 -8.516 1 98.5 103 ARG A O 1
ATOM 772 N N . ILE A 1 104 ? -1.598 15.281 -6.68 1 98.81 104 ILE A N 1
ATOM 773 C CA . ILE A 1 104 ? -2.961 14.773 -6.547 1 98.81 104 ILE A CA 1
ATOM 774 C C . ILE A 1 104 ? -3.854 15.414 -7.609 1 98.81 104 ILE A C 1
ATOM 776 O O . ILE A 1 104 ? -3.994 16.641 -7.652 1 98.81 104 ILE A O 1
ATOM 780 N N . ARG A 1 105 ? -4.492 14.586 -8.484 1 98.69 105 ARG A N 1
ATOM 781 C CA . ARG A 1 105 ? -5.363 15.055 -9.555 1 98.69 105 ARG A CA 1
ATOM 782 C C . ARG A 1 105 ? -6.781 15.297 -9.039 1 98.69 105 ARG A C 1
ATOM 784 O O . ARG A 1 105 ? -7.488 16.172 -9.539 1 98.69 105 ARG A O 1
ATOM 791 N N . THR A 1 106 ? -7.141 14.602 -8.07 1 98.75 106 THR A N 1
ATOM 792 C CA . THR A 1 106 ? -8.5 14.594 -7.547 1 98.75 106 THR A CA 1
ATOM 793 C C . THR A 1 106 ? -8.844 15.945 -6.918 1 98.75 106 THR A C 1
ATOM 795 O O . THR A 1 106 ? -8.016 16.531 -6.219 1 98.75 106 THR A O 1
ATOM 798 N N . ARG A 1 107 ? -10.008 16.328 -7.266 1 98.25 107 ARG A N 1
ATOM 799 C CA . ARG A 1 107 ? -10.641 17.438 -6.555 1 98.25 107 ARG A CA 1
ATOM 800 C C . ARG A 1 107 ? -12.039 17.062 -6.094 1 98.25 107 ARG A C 1
ATOM 802 O O . ARG A 1 107 ? -12.797 16.422 -6.832 1 98.25 107 ARG A O 1
ATOM 809 N N . PRO A 1 108 ? -12.383 17.469 -4.82 1 97.88 108 PRO A N 1
ATOM 810 C CA . PRO A 1 108 ? -11.625 18.328 -3.9 1 97.88 108 PRO A CA 1
ATOM 811 C C . PRO A 1 108 ? -10.445 17.594 -3.262 1 97.88 108 PRO A C 1
ATOM 813 O O . PRO A 1 108 ? -10.5 16.375 -3.066 1 97.88 108 PRO A O 1
ATOM 816 N N . LEU A 1 109 ? -9.375 18.281 -3.049 1 98.75 109 LEU A N 1
ATOM 817 C CA . LEU A 1 109 ? -8.25 17.906 -2.191 1 98.75 109 LEU A CA 1
ATOM 818 C C . LEU A 1 109 ? -8.219 18.766 -0.933 1 98.75 109 LEU A C 1
ATOM 820 O O . LEU A 1 109 ? -8.148 20 -1.017 1 98.75 109 LEU A O 1
ATOM 824 N N . HIS A 1 110 ? -8.289 18.094 0.194 1 98.69 110 HIS A N 1
ATOM 825 C CA . HIS A 1 110 ? -8.164 18.766 1.479 1 98.69 110 HIS A CA 1
ATOM 826 C C . HIS A 1 110 ? -6.805 18.484 2.117 1 98.69 110 HIS A C 1
ATOM 828 O O . HIS A 1 110 ? -6.383 17.328 2.209 1 98.69 110 HIS A O 1
ATOM 834 N N . VAL A 1 111 ? -6.145 19.547 2.5 1 98.75 111 VAL A N 1
ATOM 835 C CA . VAL A 1 111 ? -4.859 19.422 3.18 1 98.75 111 VAL A CA 1
ATOM 836 C C . VAL A 1 111 ? -5.012 19.797 4.648 1 98.75 111 VAL A C 1
ATOM 838 O O . VAL A 1 111 ? -5.48 20.891 4.969 1 98.75 111 VAL A O 1
ATOM 841 N N . VAL A 1 112 ? -4.656 18.859 5.531 1 98.75 112 VAL A N 1
ATOM 842 C CA . VAL A 1 112 ? -4.707 19.078 6.973 1 98.75 112 VAL A CA 1
ATOM 843 C C . VAL A 1 112 ? -3.312 18.891 7.57 1 98.75 112 VAL A C 1
ATOM 845 O O . VAL A 1 112 ? -2.686 17.844 7.395 1 98.75 112 VAL A O 1
ATOM 848 N N . VAL A 1 113 ? -2.828 19.891 8.25 1 98.62 113 VAL A N 1
ATOM 849 C CA . VAL A 1 113 ? -1.522 19.844 8.898 1 98.62 113 VAL A CA 1
ATOM 850 C C . VAL A 1 113 ? -1.698 19.828 10.414 1 98.62 113 VAL A C 1
ATOM 852 O O . VAL A 1 113 ? -2.24 20.766 10.992 1 98.62 113 VAL A O 1
ATOM 855 N N . LEU A 1 114 ? -1.314 18.734 11.047 1 98.19 114 LEU A N 1
ATOM 856 C CA . LEU A 1 114 ? -1.285 18.656 12.5 1 98.19 114 LEU A CA 1
ATOM 857 C C . LEU A 1 114 ? 0.008 19.25 13.055 1 98.19 114 LEU A C 1
ATOM 859 O O . LEU A 1 114 ? 1.1 18.766 12.734 1 98.19 114 LEU A O 1
ATOM 863 N N . ALA A 1 115 ? -0.099 20.219 13.867 1 96.75 115 ALA A N 1
ATOM 864 C CA . ALA A 1 115 ? 1.06 20.984 14.328 1 96.75 115 ALA A CA 1
ATOM 865 C C . ALA A 1 115 ? 1.036 21.141 15.844 1 96.75 115 ALA A C 1
ATOM 867 O O . ALA A 1 115 ? 0.996 22.266 16.359 1 96.75 115 ALA A O 1
ATOM 868 N N . PRO A 1 116 ? 1.133 20.031 16.547 1 95.88 116 PRO A N 1
ATOM 869 C CA . PRO A 1 116 ? 1.226 20.172 18 1 95.88 116 PRO A CA 1
ATOM 870 C C . PRO A 1 116 ? 2.521 20.844 18.453 1 95.88 116 PRO A C 1
ATOM 872 O O . PRO A 1 116 ? 3.504 20.859 17.703 1 95.88 116 PRO A O 1
ATOM 875 N N . ALA A 1 117 ? 2.514 21.312 19.672 1 94 117 ALA A N 1
ATOM 876 C CA . ALA A 1 117 ? 3.711 21.922 20.234 1 94 117 ALA A CA 1
ATOM 877 C C . ALA A 1 117 ? 4.828 20.906 20.406 1 94 117 ALA A C 1
ATOM 879 O O . ALA A 1 117 ? 4.562 19.719 20.656 1 94 117 ALA A O 1
ATOM 880 N N . PRO A 1 118 ? 6.105 21.391 20.234 1 91.81 118 PRO A N 1
ATOM 881 C CA . PRO A 1 118 ? 7.242 20.484 20.344 1 91.81 118 PRO A CA 1
ATOM 882 C C . PRO A 1 118 ? 7.246 19.703 21.656 1 91.81 118 PRO A C 1
ATOM 884 O O . PRO A 1 118 ? 7.641 18.531 21.688 1 91.81 118 PRO A O 1
ATOM 887 N N . GLU A 1 119 ? 6.844 20.328 22.734 1 91.44 119 GLU A N 1
ATOM 888 C CA . GLU A 1 119 ? 6.816 19.656 24.016 1 91.44 119 GLU A CA 1
ATOM 889 C C . GLU A 1 119 ? 5.863 18.469 24 1 91.44 119 GLU A C 1
ATOM 891 O O . GLU A 1 119 ? 6.176 17.406 24.547 1 91.44 119 GLU A O 1
ATOM 896 N N . THR A 1 120 ? 4.758 18.688 23.344 1 91.44 120 THR A N 1
ATOM 897 C CA . THR A 1 120 ? 3.771 17.625 23.203 1 91.44 120 THR A CA 1
ATOM 898 C C . THR A 1 120 ? 4.332 16.484 22.375 1 91.44 120 THR A C 1
ATOM 900 O O . THR A 1 120 ? 4.16 15.312 22.719 1 91.44 120 THR A O 1
ATOM 903 N N . VAL A 1 121 ? 5.004 16.781 21.281 1 90.19 121 VAL A N 1
ATOM 904 C CA . VAL A 1 121 ? 5.594 15.797 20.375 1 90.19 121 VAL A CA 1
ATOM 905 C C . VAL A 1 121 ? 6.637 14.977 21.125 1 90.19 121 VAL A C 1
ATOM 907 O O . VAL A 1 121 ? 6.676 13.75 21 1 90.19 121 VAL A O 1
ATOM 910 N N . ARG A 1 122 ? 7.371 15.586 21.938 1 88 122 ARG A N 1
ATOM 911 C CA . ARG A 1 122 ? 8.398 14.914 22.734 1 88 122 ARG A CA 1
ATOM 912 C C . ARG A 1 122 ? 7.785 13.914 23.703 1 88 122 ARG A C 1
ATOM 914 O O . ARG A 1 122 ? 8.266 12.781 23.828 1 88 122 ARG A O 1
ATOM 921 N N . GLU A 1 123 ? 6.816 14.383 24.344 1 89.31 123 GLU A N 1
ATOM 922 C CA . GLU A 1 123 ? 6.133 13.516 25.297 1 89.31 123 GLU A CA 1
ATOM 923 C C . GLU A 1 123 ? 5.57 12.273 24.625 1 89.31 123 GLU A C 1
ATOM 925 O O . GLU A 1 123 ? 5.711 11.164 25.125 1 89.31 123 GLU A O 1
ATOM 930 N N . ARG A 1 124 ? 4.945 12.477 23.531 1 86.69 124 ARG A N 1
ATOM 931 C CA . ARG A 1 124 ? 4.355 11.375 22.781 1 86.69 124 ARG A CA 1
ATOM 932 C C . ARG A 1 124 ? 5.43 10.414 22.266 1 86.69 124 ARG A C 1
ATOM 934 O O . ARG A 1 124 ? 5.223 9.203 22.25 1 86.69 124 ARG A O 1
ATOM 941 N N . GLU A 1 125 ? 6.582 10.914 21.781 1 85.38 125 GLU A N 1
ATOM 942 C CA . GLU A 1 125 ? 7.703 10.094 21.312 1 85.38 125 GLU A CA 1
ATOM 943 C C . GLU A 1 125 ? 8.258 9.242 22.453 1 85.38 125 GLU A C 1
ATOM 945 O O . GLU A 1 125 ? 8.555 8.055 22.266 1 85.38 125 GLU A O 1
ATOM 950 N N . GLU A 1 126 ? 8.398 9.883 23.562 1 84.06 126 GLU A N 1
ATOM 951 C CA . GLU A 1 126 ? 8.914 9.18 24.734 1 84.06 126 GLU A CA 1
ATOM 952 C C . GLU A 1 126 ? 7.984 8.039 25.141 1 84.06 126 GLU A C 1
ATOM 954 O O . GLU A 1 126 ? 8.445 6.957 25.516 1 84.06 126 GLU A O 1
ATOM 959 N N . ALA A 1 127 ? 6.801 8.328 25.031 1 84 127 ALA A N 1
ATOM 960 C CA . ALA A 1 127 ? 5.805 7.34 25.438 1 84 127 ALA A CA 1
ATOM 961 C C . ALA A 1 127 ? 5.805 6.141 24.484 1 84 127 ALA A C 1
ATOM 963 O O . ALA A 1 127 ? 5.449 5.027 24.891 1 84 127 ALA A O 1
ATOM 964 N N . ARG A 1 128 ? 6.184 6.316 23.312 1 78.5 128 ARG A N 1
ATOM 965 C CA . ARG A 1 128 ? 6.172 5.266 22.297 1 78.5 128 ARG A CA 1
ATOM 966 C C . ARG A 1 128 ? 7.449 4.43 22.359 1 78.5 128 ARG A C 1
ATOM 968 O O . ARG A 1 128 ? 7.531 3.365 21.75 1 78.5 128 ARG A O 1
ATOM 975 N N . GLY A 1 129 ? 8.445 4.797 23.172 1 71.12 129 GLY A N 1
ATOM 976 C CA . GLY A 1 129 ? 9.695 4.062 23.344 1 71.12 129 GLY A CA 1
ATOM 977 C C . GLY A 1 129 ? 10.578 4.102 22.109 1 71.12 129 GLY A C 1
ATOM 978 O O . GLY A 1 129 ? 11.547 3.344 22.016 1 71.12 129 GLY A O 1
ATOM 979 N N . LYS A 1 130 ? 10.148 4.734 21 1 62.72 130 LYS A N 1
ATOM 980 C CA . LYS A 1 130 ? 10.969 4.754 19.797 1 62.72 130 LYS A CA 1
ATOM 981 C C . LYS A 1 130 ? 11.195 6.18 19.312 1 62.72 130 LYS A C 1
ATOM 983 O O . LYS A 1 130 ? 10.281 7.008 19.344 1 62.72 130 LYS A O 1
ATOM 988 N N . THR A 1 131 ? 12.602 6.57 19.094 1 60.16 131 THR A N 1
ATOM 989 C CA . THR A 1 131 ? 12.859 7.879 18.5 1 60.16 131 THR A CA 1
ATOM 990 C C . THR A 1 131 ? 12.812 7.805 16.984 1 60.16 131 THR A C 1
ATOM 992 O O . THR A 1 131 ? 13.547 7.027 16.359 1 60.16 131 THR A O 1
ATOM 995 N N . GLY A 1 132 ? 11.828 8.461 16.406 1 59.53 132 GLY A N 1
ATOM 996 C CA . GLY A 1 132 ? 11.602 8.43 14.969 1 59.53 132 GLY A CA 1
ATOM 997 C C . GLY A 1 132 ? 12.531 9.336 14.188 1 59.53 132 GLY A C 1
ATOM 998 O O . GLY A 1 132 ? 12.539 9.328 12.961 1 59.53 132 GLY A O 1
ATOM 999 N N . TYR A 1 133 ? 13.352 10.141 14.828 1 61.41 133 TYR A N 1
ATOM 1000 C CA . TYR A 1 133 ? 14.062 11.195 14.109 1 61.41 133 TYR A CA 1
ATOM 1001 C C . TYR A 1 133 ? 15.523 10.812 13.891 1 61.41 133 TYR A C 1
ATOM 1003 O O . TYR A 1 133 ? 16.266 11.539 13.219 1 61.41 133 TYR A O 1
ATOM 1011 N N . GLY A 1 134 ? 15.766 9.57 14.188 1 62.62 134 GLY A N 1
ATOM 1012 C CA . GLY A 1 134 ? 17.172 9.258 14.016 1 62.62 134 GLY A CA 1
ATOM 1013 C C . GLY A 1 134 ? 18.094 10.391 14.438 1 62.62 134 GLY A C 1
ATOM 1014 O O . GLY A 1 134 ? 18.016 10.867 15.578 1 62.62 134 GLY A O 1
ATOM 1015 N N . GLU A 1 135 ? 18.703 10.922 13.305 1 64.5 135 GLU A N 1
ATOM 1016 C CA . GLU A 1 135 ? 19.688 11.984 13.531 1 64.5 135 GLU A CA 1
ATOM 1017 C C . GLU A 1 135 ? 18.984 13.336 13.703 1 64.5 135 GLU A C 1
ATOM 1019 O O . GLU A 1 135 ? 19.625 14.312 14.117 1 64.5 135 GLU A O 1
ATOM 1024 N N . TRP A 1 136 ? 17.688 13.273 13.492 1 69.75 136 TRP A N 1
ATOM 1025 C CA . TRP A 1 136 ? 16.969 14.539 13.594 1 69.75 136 TRP A CA 1
ATOM 1026 C C . TRP A 1 136 ? 16.344 14.703 14.977 1 69.75 136 TRP A C 1
ATOM 1028 O O . TRP A 1 136 ? 15.977 13.711 15.617 1 69.75 136 TRP A O 1
ATOM 1038 N N . THR A 1 137 ? 16.375 16.031 15.406 1 78.25 137 THR A N 1
ATOM 1039 C CA . THR A 1 137 ? 15.742 16.344 16.688 1 78.25 137 THR A CA 1
ATOM 1040 C C . THR A 1 137 ? 14.297 16.781 16.469 1 78.25 137 THR A C 1
ATOM 1042 O O . THR A 1 137 ? 13.938 17.25 15.383 1 78.25 137 THR A O 1
ATOM 1045 N N . VAL A 1 138 ? 13.547 16.625 17.453 1 82.44 138 VAL A N 1
ATOM 1046 C CA . VAL A 1 138 ? 12.164 17.078 17.438 1 82.44 138 VAL A CA 1
ATOM 1047 C C . VAL A 1 138 ? 12.109 18.562 17.109 1 82.44 138 VAL A C 1
ATOM 1049 O O . VAL A 1 138 ? 11.258 19 16.328 1 82.44 138 VAL A O 1
ATOM 1052 N N . GLU A 1 139 ? 13.031 19.281 17.672 1 83.56 139 GLU A N 1
ATOM 1053 C CA . GLU A 1 139 ? 13.07 20.734 17.469 1 83.56 139 GLU A CA 1
ATOM 1054 C C . GLU A 1 139 ? 13.375 21.078 16.016 1 83.56 139 GLU A C 1
ATOM 1056 O O . GLU A 1 139 ? 12.805 22.031 15.477 1 83.56 139 GLU A O 1
ATOM 1061 N N . ALA A 1 140 ? 14.172 20.328 15.492 1 83.12 140 ALA A N 1
ATOM 1062 C CA . ALA A 1 140 ? 14.539 20.578 14.102 1 83.12 140 ALA A CA 1
ATOM 1063 C C . ALA A 1 140 ? 13.359 20.328 13.172 1 83.12 140 ALA A C 1
ATOM 1065 O O . ALA A 1 140 ? 13.125 21.094 12.234 1 83.12 140 ALA A O 1
ATOM 1066 N N . PHE A 1 141 ? 12.609 19.312 13.453 1 84.25 141 PHE A N 1
ATOM 1067 C CA . PHE A 1 141 ? 11.453 19 12.617 1 84.25 141 PHE A CA 1
ATOM 1068 C C . PHE A 1 141 ? 10.336 20.016 12.836 1 84.25 141 PHE A C 1
ATOM 1070 O O . PHE A 1 141 ? 9.633 20.391 11.891 1 84.25 141 PHE A O 1
ATOM 1077 N N . ASP A 1 142 ? 10.281 20.391 14.07 1 89.5 142 ASP A N 1
ATOM 1078 C CA . ASP A 1 142 ? 9.281 21.422 14.352 1 89.5 142 ASP A CA 1
ATOM 1079 C C . ASP A 1 142 ? 9.602 22.719 13.617 1 89.5 142 ASP A C 1
ATOM 1081 O O . ASP A 1 142 ? 8.711 23.344 13.039 1 89.5 142 ASP A O 1
ATOM 1085 N N . ALA A 1 143 ? 10.859 23.094 13.664 1 89.94 143 ALA A N 1
ATOM 1086 C CA . ALA A 1 143 ? 11.281 24.297 12.945 1 89.94 143 ALA A CA 1
ATOM 1087 C C . ALA A 1 143 ? 11.047 24.141 11.445 1 89.94 143 ALA A C 1
ATOM 1089 O O . ALA A 1 143 ? 10.586 25.078 10.781 1 89.94 143 ALA A O 1
ATOM 1090 N N . TYR A 1 144 ? 11.352 22.969 11.008 1 90.38 144 TYR A N 1
ATOM 1091 C CA . TYR A 1 144 ? 11.156 22.688 9.594 1 90.38 144 TYR A CA 1
ATOM 1092 C C . TYR A 1 144 ? 9.688 22.766 9.219 1 90.38 144 TYR A C 1
ATOM 1094 O O . TYR A 1 144 ? 9.336 23.312 8.164 1 90.38 144 TYR A O 1
ATOM 1102 N N . LEU A 1 145 ? 8.805 22.328 10.062 1 94.19 145 LEU A N 1
ATOM 1103 C CA . LEU A 1 145 ? 7.367 22.406 9.852 1 94.19 145 LEU A CA 1
ATOM 1104 C C . LEU A 1 145 ? 6.898 23.859 9.844 1 94.19 145 LEU A C 1
ATOM 1106 O O . LEU A 1 145 ? 6.25 24.297 8.891 1 94.19 145 LEU A O 1
ATOM 1110 N N . ARG A 1 146 ? 7.309 24.594 10.828 1 94.25 146 ARG A N 1
ATOM 1111 C CA . ARG A 1 146 ? 6.723 25.922 11.062 1 94.25 146 ARG A CA 1
ATOM 1112 C C . ARG A 1 146 ? 7.34 26.969 10.141 1 94.25 146 ARG A C 1
ATOM 1114 O O . ARG A 1 146 ? 6.641 27.844 9.641 1 94.25 146 ARG A O 1
ATOM 1121 N N . SER A 1 147 ? 8.617 26.844 9.922 1 93.69 147 SER A N 1
ATOM 1122 C CA . SER A 1 147 ? 9.297 27.891 9.164 1 93.69 147 SER A CA 1
ATOM 1123 C C . SER A 1 147 ? 9.57 27.453 7.727 1 93.69 147 SER A C 1
ATOM 1125 O O . SER A 1 147 ? 9.688 28.281 6.828 1 93.69 147 SER A O 1
ATOM 1127 N N . GLY A 1 148 ? 9.594 26.203 7.527 1 94.38 148 GLY A N 1
ATOM 1128 C CA . GLY A 1 148 ? 10.039 25.734 6.227 1 94.38 148 GLY A CA 1
ATOM 1129 C C . GLY A 1 148 ? 8.898 25.234 5.359 1 94.38 148 GLY A C 1
ATOM 1130 O O . GLY A 1 148 ? 9.07 25.016 4.156 1 94.38 148 GLY A O 1
ATOM 1131 N N . THR A 1 149 ? 7.758 25.031 5.91 1 97.25 149 THR A N 1
ATOM 1132 C CA . THR A 1 149 ? 6.645 24.438 5.172 1 97.25 149 THR A CA 1
ATOM 1133 C C . THR A 1 149 ? 5.633 25.516 4.781 1 97.25 149 THR A C 1
ATOM 1135 O O . THR A 1 149 ? 5.156 26.266 5.633 1 97.25 149 THR A O 1
ATOM 1138 N N . PRO A 1 150 ? 5.328 25.656 3.453 1 97.69 150 PRO A N 1
ATOM 1139 C CA . PRO A 1 150 ? 4.312 26.625 3.027 1 97.69 150 PRO A CA 1
ATOM 1140 C C . PRO A 1 150 ? 2.963 26.391 3.701 1 97.69 150 PRO A C 1
ATOM 1142 O O . PRO A 1 150 ? 2.551 25.25 3.9 1 97.69 150 PRO A O 1
ATOM 1145 N N . ARG A 1 151 ? 2.26 27.5 4.043 1 97.5 151 ARG A N 1
ATOM 1146 C CA . ARG A 1 151 ? 0.973 27.422 4.727 1 97.5 151 ARG A CA 1
ATOM 1147 C C . ARG A 1 151 ? -0.143 27.047 3.756 1 97.5 151 ARG A C 1
ATOM 1149 O O . ARG A 1 151 ? -0.825 27.938 3.225 1 97.5 151 ARG A O 1
ATOM 1156 N N . ILE A 1 152 ? -0.367 25.844 3.58 1 97.69 152 ILE A N 1
ATOM 1157 C CA . ILE A 1 152 ? -1.399 25.297 2.701 1 97.69 152 ILE A CA 1
ATOM 1158 C C . ILE A 1 152 ? -2.408 24.5 3.521 1 97.69 152 ILE A C 1
ATOM 1160 O O . ILE A 1 152 ? -2.027 23.656 4.336 1 97.69 152 ILE A O 1
ATOM 1164 N N . GLY A 1 153 ? -3.705 24.797 3.334 1 97.69 153 GLY A N 1
ATOM 1165 C CA . GLY A 1 153 ? -4.758 23.984 3.922 1 97.69 153 GLY A CA 1
ATOM 1166 C C . GLY A 1 153 ? -5.074 24.359 5.355 1 97.69 153 GLY A C 1
ATOM 1167 O O . GLY A 1 153 ? -4.836 25.484 5.773 1 97.69 153 GLY A O 1
ATOM 1168 N N . LEU A 1 154 ? -5.648 23.422 6.102 1 98 154 LEU A N 1
ATOM 1169 C CA . LEU A 1 154 ? -6.078 23.594 7.48 1 98 154 LEU A CA 1
ATOM 1170 C C . LEU A 1 154 ? -4.965 23.203 8.453 1 98 154 LEU A C 1
ATOM 1172 O O . LEU A 1 154 ? -4.559 22.047 8.5 1 98 154 LEU A O 1
ATOM 1176 N N . TRP A 1 155 ? -4.438 24.172 9.164 1 97.81 155 TRP A N 1
ATOM 1177 C CA . TRP A 1 155 ? -3.426 23.922 10.18 1 97.81 155 TRP A CA 1
ATOM 1178 C C . TRP A 1 155 ? -4.059 23.844 11.57 1 97.81 155 TRP A C 1
ATOM 1180 O O . TRP A 1 155 ? -4.762 24.766 11.992 1 97.81 155 TRP A O 1
ATOM 1190 N N . LEU A 1 156 ? -3.777 22.75 12.273 1 97.75 156 LEU A N 1
ATOM 1191 C CA . LEU A 1 156 ? -4.398 22.547 13.578 1 97.75 156 LEU A CA 1
ATOM 1192 C C . LEU A 1 156 ? -3.34 22.375 14.664 1 97.75 156 LEU A C 1
ATOM 1194 O O . LEU A 1 156 ? -2.459 21.516 14.539 1 97.75 156 LEU A O 1
ATOM 1198 N N . ASP A 1 157 ? -3.367 23.203 15.664 1 97 157 ASP A N 1
ATOM 1199 C CA . ASP A 1 157 ? -2.645 22.906 16.906 1 97 157 ASP A CA 1
ATOM 1200 C C . ASP A 1 157 ? -3.361 21.828 17.719 1 97 157 ASP A C 1
ATOM 1202 O O . ASP A 1 157 ? -4.391 22.094 18.328 1 97 157 ASP A O 1
ATOM 1206 N N . THR A 1 158 ? -2.764 20.625 17.734 1 96.25 158 THR A N 1
ATOM 1207 C CA . THR A 1 158 ? -3.443 19.484 18.344 1 96.25 158 THR A CA 1
ATOM 1208 C C . THR A 1 158 ? -2.854 19.172 19.703 1 96.25 158 THR A C 1
ATOM 1210 O O . THR A 1 158 ? -3.049 18.078 20.234 1 96.25 158 THR A O 1
ATOM 1213 N N . SER A 1 159 ? -1.965 19.938 20.359 1 94.12 159 SER A N 1
ATOM 1214 C CA . SER A 1 159 ? -1.252 19.703 21.625 1 94.12 159 SER A CA 1
ATOM 1215 C C . SER A 1 159 ? -2.201 19.25 22.719 1 94.12 159 SER A C 1
ATOM 1217 O O . SER A 1 159 ? -1.895 18.297 23.453 1 94.12 159 SER A O 1
ATOM 1219 N N . GLY A 1 160 ? -3.334 19.781 22.797 1 90.19 160 GLY A N 1
ATOM 1220 C CA . GLY A 1 160 ? -4.242 19.438 23.875 1 90.19 160 GLY A CA 1
ATOM 1221 C C . GLY A 1 160 ? -5.523 18.781 23.391 1 90.19 160 GLY A C 1
ATOM 1222 O O . GLY A 1 160 ? -6.531 18.781 24.109 1 90.19 160 GLY A O 1
ATOM 1223 N N . GLN A 1 161 ? -5.379 18.172 22.266 1 94.12 161 GLN A N 1
ATOM 1224 C CA . GLN A 1 161 ? -6.582 17.562 21.703 1 94.12 161 GLN A CA 1
ATOM 1225 C C . GLN A 1 161 ? -6.5 16.047 21.734 1 94.12 161 GLN A C 1
ATOM 1227 O O . GLN A 1 161 ? -5.445 15.469 21.469 1 94.12 161 GLN A O 1
ATOM 1232 N N . ARG A 1 162 ? -7.629 15.477 22.156 1 95.56 162 ARG A N 1
ATOM 1233 C CA . ARG A 1 162 ? -7.785 14.055 21.875 1 95.56 162 ARG A CA 1
ATOM 1234 C C . ARG A 1 162 ? -7.977 13.812 20.375 1 95.56 162 ARG A C 1
ATOM 1236 O O . ARG A 1 162 ? -8.469 14.688 19.656 1 95.56 162 ARG A O 1
ATOM 1243 N N . PRO A 1 163 ? -7.594 12.734 19.938 1 97.44 163 PRO A N 1
ATOM 1244 C CA . PRO A 1 163 ? -7.723 12.453 18.5 1 97.44 163 PRO A CA 1
ATOM 1245 C C . PRO A 1 163 ? -9.133 12.688 17.984 1 97.44 163 PRO A C 1
ATOM 1247 O O . PRO A 1 163 ? -9.312 13.227 16.891 1 97.44 163 PRO A O 1
ATOM 1250 N N . GLU A 1 164 ? -10.125 12.32 18.75 1 97.69 164 GLU A N 1
ATOM 1251 C CA . GLU A 1 164 ? -11.516 12.492 18.328 1 97.69 164 GLU A CA 1
ATOM 1252 C C . GLU A 1 164 ? -11.867 13.969 18.172 1 97.69 164 GLU A C 1
ATOM 1254 O O . GLU A 1 164 ? -12.641 14.336 17.281 1 97.69 164 GLU A O 1
ATOM 1259 N N . GLU A 1 165 ? -11.305 14.773 19.047 1 97.88 165 GLU A N 1
ATOM 1260 C CA . GLU A 1 165 ? -11.516 16.219 18.938 1 97.88 165 GLU A CA 1
ATOM 1261 C C . GLU A 1 165 ? -10.859 16.781 17.688 1 97.88 165 GLU A C 1
ATOM 1263 O O . GLU A 1 165 ? -11.398 17.688 17.047 1 97.88 165 GLU A O 1
ATOM 1268 N N . THR A 1 166 ? -9.672 16.281 17.406 1 97.94 166 THR A N 1
ATOM 1269 C CA . THR A 1 166 ? -8.984 16.688 16.188 1 97.94 166 THR A CA 1
ATOM 1270 C C . THR A 1 166 ? -9.812 16.328 14.961 1 97.94 166 THR A C 1
ATOM 1272 O O . THR A 1 166 ? -9.977 17.156 14.055 1 97.94 166 THR A O 1
ATOM 1275 N N . VAL A 1 167 ? -10.398 15.125 14.922 1 98.38 167 VAL A N 1
ATOM 1276 C CA . VAL A 1 167 ? -11.227 14.688 13.805 1 98.38 167 VAL A CA 1
ATOM 1277 C C . VAL A 1 167 ? -12.43 15.609 13.656 1 98.38 167 VAL A C 1
ATOM 1279 O O . VAL A 1 167 ? -12.773 16.016 12.547 1 98.38 167 VAL A O 1
ATOM 1282 N N . SER A 1 168 ? -13.055 15.914 14.828 1 97.38 168 SER A N 1
ATOM 1283 C CA . SER A 1 168 ? -14.195 16.828 14.797 1 97.38 168 SER A CA 1
ATOM 1284 C C . SER A 1 168 ? -13.797 18.188 14.211 1 97.38 168 SER A C 1
ATOM 1286 O O . SER A 1 168 ? -14.539 18.766 13.414 1 97.38 168 SER A O 1
ATOM 1288 N N . ALA A 1 169 ? -12.648 18.656 14.633 1 97.12 169 ALA A N 1
ATOM 1289 C CA . ALA A 1 169 ? -12.156 19.938 14.125 1 97.12 169 ALA A CA 1
ATOM 1290 C C . ALA A 1 169 ? -11.898 19.875 12.625 1 97.12 169 ALA A C 1
ATOM 1292 O O . ALA A 1 169 ? -12.188 20.828 11.898 1 97.12 169 ALA A O 1
ATOM 1293 N N . ILE A 1 170 ? -11.336 18.766 12.141 1 98.12 170 ILE A N 1
ATOM 1294 C CA . ILE A 1 170 ? -11.07 18.578 10.711 1 98.12 170 ILE A CA 1
ATOM 1295 C C . ILE A 1 170 ? -12.383 18.641 9.938 1 98.12 170 ILE A C 1
ATOM 1297 O O . ILE A 1 170 ? -12.508 19.391 8.969 1 98.12 170 ILE A O 1
ATOM 1301 N N . LEU A 1 171 ? -13.359 17.859 10.359 1 97.56 171 LEU A N 1
ATOM 1302 C CA . LEU A 1 171 ? -14.633 17.766 9.656 1 97.56 171 LEU A CA 1
ATOM 1303 C C . LEU A 1 171 ? -15.344 19.109 9.633 1 97.56 171 LEU A C 1
ATOM 1305 O O . LEU A 1 171 ? -15.945 19.484 8.625 1 97.56 171 LEU A O 1
ATOM 1309 N N . ALA A 1 172 ? -15.25 19.812 10.75 1 95.5 172 ALA A N 1
ATOM 1310 C CA . ALA A 1 172 ? -15.844 21.141 10.82 1 95.5 172 ALA A CA 1
ATOM 1311 C C . ALA A 1 172 ? -15.156 22.109 9.859 1 95.5 172 ALA A C 1
ATOM 1313 O O . ALA A 1 172 ? -15.805 22.969 9.25 1 95.5 172 ALA A O 1
ATOM 1314 N N . GLY A 1 173 ? -13.844 21.953 9.711 1 94.19 173 GLY A N 1
ATOM 1315 C CA . GLY A 1 173 ? -13.055 22.844 8.867 1 94.19 173 GLY A CA 1
ATOM 1316 C C . GLY A 1 173 ? -13.211 22.547 7.387 1 94.19 173 GLY A C 1
ATOM 1317 O O . GLY A 1 173 ? -12.992 23.438 6.551 1 94.19 173 GLY A O 1
ATOM 1318 N N . LEU A 1 174 ? -13.539 21.266 7 1 91.5 174 LEU A N 1
ATOM 1319 C CA . LEU A 1 174 ? -13.656 20.891 5.598 1 91.5 174 LEU A CA 1
ATOM 1320 C C . LEU A 1 174 ? -15.031 21.266 5.051 1 91.5 174 LEU A C 1
ATOM 1322 O O . LEU A 1 174 ? -15.211 21.375 3.836 1 91.5 174 LEU A O 1
ATOM 1326 N N . ARG A 1 175 ? -16.125 21.328 5.789 1 77.69 175 ARG A N 1
ATOM 1327 C CA . ARG A 1 175 ? -17.469 21.703 5.379 1 77.69 175 ARG A CA 1
ATOM 1328 C C . ARG A 1 175 ? -17.562 23.188 5.09 1 77.69 175 ARG A C 1
ATOM 1330 O O . ARG A 1 175 ? -18.422 23.641 4.328 1 77.69 175 ARG A O 1
ATOM 1337 N N . GLU A 1 176 ? -16.688 23.953 5.742 1 59.94 176 GLU A N 1
ATOM 1338 C CA . GLU A 1 176 ? -16.781 25.391 5.551 1 59.94 176 GLU A CA 1
ATOM 1339 C C . GLU A 1 176 ? -16.094 25.812 4.258 1 59.94 176 GLU A C 1
ATOM 1341 O O . GLU A 1 176 ? -15.172 25.141 3.781 1 59.94 176 GLU A O 1
ATOM 1346 N N . MET B 1 1 ? 27.406 -13.828 -7.273 1 48.06 1 MET B N 1
ATOM 1347 C CA . MET B 1 1 ? 26.766 -12.562 -7.617 1 48.06 1 MET B CA 1
ATOM 1348 C C . MET B 1 1 ? 25.25 -12.711 -7.688 1 48.06 1 MET B C 1
ATOM 1350 O O . MET B 1 1 ? 24.75 -13.648 -8.312 1 48.06 1 MET B O 1
ATOM 1354 N N . GLY B 1 2 ? 24.438 -12.195 -6.77 1 65.69 2 GLY B N 1
ATOM 1355 C CA . GLY B 1 2 ? 23.031 -12.523 -6.66 1 65.69 2 GLY B CA 1
ATOM 1356 C C . GLY B 1 2 ? 22.25 -12.25 -7.934 1 65.69 2 GLY B C 1
ATOM 1357 O O . GLY B 1 2 ? 22.781 -11.656 -8.875 1 65.69 2 GLY B O 1
ATOM 1358 N N . ALA B 1 3 ? 21.219 -12.945 -8.266 1 84.75 3 ALA B N 1
ATOM 1359 C CA . ALA B 1 3 ? 20.406 -12.781 -9.469 1 84.75 3 ALA B CA 1
ATOM 1360 C C . ALA B 1 3 ? 19.969 -11.328 -9.641 1 84.75 3 ALA B C 1
ATOM 1362 O O . ALA B 1 3 ? 19.812 -10.594 -8.656 1 84.75 3 ALA B O 1
ATOM 1363 N N . ASP B 1 4 ? 20.203 -10.805 -10.812 1 93.44 4 ASP B N 1
ATOM 1364 C CA . ASP B 1 4 ? 19.688 -9.484 -11.172 1 93.44 4 ASP B CA 1
ATOM 1365 C C . ASP B 1 4 ? 18.703 -9.578 -12.328 1 93.44 4 ASP B C 1
ATOM 1367 O O . ASP B 1 4 ? 19.094 -9.898 -13.453 1 93.44 4 ASP B O 1
ATOM 1371 N N . LEU B 1 5 ? 17.5 -9.344 -12.07 1 96 5 LEU B N 1
ATOM 1372 C CA . LEU B 1 5 ? 16.453 -9.414 -13.094 1 96 5 LEU B CA 1
ATOM 1373 C C . LEU B 1 5 ? 16.281 -8.062 -13.781 1 96 5 LEU B C 1
ATOM 1375 O O . LEU B 1 5 ? 15.617 -7.969 -14.812 1 96 5 LEU B O 1
ATOM 1379 N N . GLY B 1 6 ? 17 -6.984 -13.266 1 96.5 6 GLY B N 1
ATOM 1380 C CA . GLY B 1 6 ? 16.734 -5.648 -13.766 1 96.5 6 GLY B CA 1
ATOM 1381 C C . GLY B 1 6 ? 15.312 -5.184 -13.492 1 96.5 6 GLY B C 1
ATOM 1382 O O . GLY B 1 6 ? 14.57 -5.844 -12.766 1 96.5 6 GLY B O 1
ATOM 1383 N N . PRO B 1 7 ? 14.969 -3.982 -13.992 1 98.06 7 PRO B N 1
ATOM 1384 C CA . PRO B 1 7 ? 13.609 -3.475 -13.812 1 98.06 7 PRO B CA 1
ATOM 1385 C C . PRO B 1 7 ? 12.555 -4.348 -14.492 1 98.06 7 PRO B C 1
ATOM 1387 O O . PRO B 1 7 ? 12.609 -4.543 -15.711 1 98.06 7 PRO B O 1
ATOM 1390 N N . CYS B 1 8 ? 11.688 -4.898 -13.75 1 98.62 8 CYS B N 1
ATOM 1391 C CA . CYS B 1 8 ? 10.609 -5.742 -14.25 1 98.62 8 CYS B CA 1
ATOM 1392 C C . CYS B 1 8 ? 9.547 -5.961 -13.18 1 98.62 8 CYS B C 1
ATOM 1394 O O . CYS B 1 8 ? 9.641 -5.406 -12.086 1 98.62 8 CYS B O 1
ATOM 1396 N N . VAL B 1 9 ? 8.516 -6.652 -13.531 1 98.81 9 VAL B N 1
ATOM 1397 C CA . VAL B 1 9 ? 7.488 -7.07 -12.586 1 98.81 9 VAL B CA 1
ATOM 1398 C C . VAL B 1 9 ? 7.434 -8.594 -12.523 1 98.81 9 VAL B C 1
ATOM 1400 O O . VAL B 1 9 ? 7.492 -9.266 -13.555 1 98.81 9 VAL B O 1
ATOM 1403 N N . VAL B 1 10 ? 7.441 -9.148 -11.344 1 98.88 10 VAL B N 1
ATOM 1404 C CA . VAL B 1 10 ? 7.227 -10.57 -11.102 1 98.88 10 VAL B CA 1
ATOM 1405 C C . VAL B 1 10 ? 5.953 -10.766 -10.281 1 98.88 10 VAL B C 1
ATOM 1407 O O . VAL B 1 10 ? 5.895 -10.367 -9.117 1 98.88 10 VAL B O 1
ATOM 1410 N N . LEU B 1 11 ? 4.945 -11.32 -10.875 1 98.88 11 LEU B N 1
ATOM 1411 C CA . LEU B 1 11 ? 3.738 -11.688 -10.141 1 98.88 11 LEU B CA 1
ATOM 1412 C C . LEU B 1 11 ? 3.859 -13.094 -9.57 1 98.88 11 LEU B C 1
ATOM 1414 O O . LEU B 1 11 ? 4.082 -14.055 -10.305 1 98.88 11 LEU B O 1
ATOM 1418 N N . ILE B 1 12 ? 3.77 -13.211 -8.266 1 98.81 12 ILE B N 1
ATOM 1419 C CA . ILE B 1 12 ? 3.695 -14.492 -7.574 1 98.81 12 ILE B CA 1
ATOM 1420 C C . ILE B 1 12 ? 2.27 -14.727 -7.074 1 98.81 12 ILE B C 1
ATOM 1422 O O . ILE B 1 12 ? 1.784 -14.008 -6.203 1 98.81 12 ILE B O 1
ATOM 1426 N N . THR B 1 13 ? 1.598 -15.703 -7.648 1 98.44 13 THR B N 1
ATOM 1427 C CA . THR B 1 13 ? 0.212 -15.984 -7.293 1 98.44 13 THR B CA 1
ATOM 1428 C C . THR B 1 13 ? 0.027 -17.469 -6.961 1 98.44 13 THR B C 1
ATOM 1430 O O . THR B 1 13 ? 0.97 -18.25 -7.066 1 98.44 13 THR B O 1
ATOM 1433 N N . GLY B 1 14 ? -1.105 -17.875 -6.473 1 96.31 14 GLY B N 1
ATOM 1434 C CA . GLY B 1 14 ? -1.465 -19.188 -5.953 1 96.31 14 GLY B CA 1
ATOM 1435 C C . GLY B 1 14 ? -2.512 -19.125 -4.859 1 96.31 14 GLY B C 1
ATOM 1436 O O . GLY B 1 14 ? -2.949 -18.047 -4.465 1 96.31 14 GLY B O 1
ATOM 1437 N N . VAL B 1 15 ? -2.92 -20.297 -4.371 1 92.88 15 VAL B N 1
ATOM 1438 C CA . VAL B 1 15 ? -3.975 -20.359 -3.365 1 92.88 15 VAL B CA 1
ATOM 1439 C C . VAL B 1 15 ? -3.443 -19.859 -2.025 1 92.88 15 VAL B C 1
ATOM 1441 O O . VAL B 1 15 ? -2.238 -19.641 -1.869 1 92.88 15 VAL B O 1
ATOM 1444 N N . MET B 1 16 ? -4.398 -19.562 -1.126 1 90.56 16 MET B N 1
ATOM 1445 C CA . MET B 1 16 ? -4.004 -19.203 0.233 1 90.56 16 MET B CA 1
ATOM 1446 C C . MET B 1 16 ? -3.141 -20.297 0.854 1 90.56 16 MET B C 1
ATOM 1448 O O . MET B 1 16 ? -3.414 -21.484 0.671 1 90.56 16 MET B O 1
ATOM 1452 N N . ALA B 1 17 ? -2.078 -19.922 1.587 1 90.56 17 ALA B N 1
ATOM 1453 C CA . ALA B 1 17 ? -1.178 -20.828 2.295 1 90.56 17 ALA B CA 1
ATOM 1454 C C . ALA B 1 17 ? -0.252 -21.547 1.32 1 90.56 17 ALA B C 1
ATOM 1456 O O . ALA B 1 17 ? 0.384 -22.547 1.681 1 90.56 17 ALA B O 1
ATOM 1457 N N . ALA B 1 18 ? -0.19 -21.047 0.052 1 93.94 18 ALA B N 1
ATOM 1458 C CA . ALA B 1 18 ? 0.714 -21.641 -0.933 1 93.94 18 ALA B CA 1
ATOM 1459 C C . ALA B 1 18 ? 2.15 -21.172 -0.701 1 93.94 18 ALA B C 1
ATOM 1461 O O . ALA B 1 18 ? 3.082 -21.688 -1.33 1 93.94 18 ALA B O 1
ATOM 1462 N N . GLY B 1 19 ? 2.379 -20.172 0.177 1 94.44 19 GLY B N 1
ATOM 1463 C CA . GLY B 1 19 ? 3.715 -19.688 0.478 1 94.44 19 GLY B CA 1
ATOM 1464 C C . GLY B 1 19 ? 4.082 -18.438 -0.305 1 94.44 19 GLY B C 1
ATOM 1465 O O . GLY B 1 19 ? 5.258 -18.078 -0.392 1 94.44 19 GLY B O 1
ATOM 1466 N N . LYS B 1 20 ? 3.107 -17.781 -0.912 1 97.06 20 LYS B N 1
ATOM 1467 C CA . LYS B 1 20 ? 3.33 -16.625 -1.783 1 97.06 20 LYS B CA 1
ATOM 1468 C C . LYS B 1 20 ? 4.121 -15.539 -1.062 1 97.06 20 LYS B C 1
ATOM 1470 O O . LYS B 1 20 ? 5.117 -15.039 -1.585 1 97.06 20 LYS B O 1
ATOM 1475 N N . SER B 1 21 ? 3.584 -15.148 0.165 1 97.06 21 SER B N 1
ATOM 1476 C CA . SER B 1 21 ? 4.195 -14.039 0.887 1 97.06 21 SER B CA 1
ATOM 1477 C C . SER B 1 21 ? 5.652 -14.336 1.231 1 97.06 21 SER B C 1
ATOM 1479 O O . SER B 1 21 ? 6.523 -13.484 1.063 1 97.06 21 SER B O 1
ATOM 1481 N N . THR B 1 22 ? 5.941 -15.531 1.72 1 96.94 22 THR B N 1
ATOM 1482 C CA . THR B 1 22 ? 7.293 -15.93 2.09 1 96.94 22 THR B CA 1
ATOM 1483 C C . THR B 1 22 ? 8.203 -15.961 0.864 1 96.94 22 THR B C 1
ATOM 1485 O O . THR B 1 22 ? 9.305 -15.414 0.888 1 96.94 22 THR B O 1
ATOM 1488 N N . VAL B 1 23 ? 7.738 -16.578 -0.218 1 98.31 23 VAL B N 1
ATOM 1489 C CA . VAL B 1 23 ? 8.531 -16.719 -1.435 1 98.31 23 VAL B CA 1
ATOM 1490 C C . VAL B 1 23 ? 8.781 -15.352 -2.057 1 98.31 23 VAL B C 1
ATOM 1492 O O . VAL B 1 23 ? 9.898 -15.055 -2.482 1 98.31 23 VAL B O 1
ATOM 1495 N N . ALA B 1 24 ? 7.73 -14.531 -2.146 1 98.69 24 ALA B N 1
ATOM 1496 C CA . ALA B 1 24 ? 7.871 -13.195 -2.705 1 98.69 24 ALA B CA 1
ATOM 1497 C C . ALA B 1 24 ? 8.922 -12.391 -1.941 1 98.69 24 ALA B C 1
ATOM 1499 O O . ALA B 1 24 ? 9.758 -11.719 -2.547 1 98.69 24 ALA B O 1
ATOM 1500 N N . GLN B 1 25 ? 8.875 -12.477 -0.631 1 98.62 25 GLN B N 1
ATOM 1501 C CA . GLN B 1 25 ? 9.82 -11.742 0.205 1 98.62 25 GLN B CA 1
ATOM 1502 C C . GLN B 1 25 ? 11.25 -12.234 -0.011 1 98.62 25 GLN B C 1
ATOM 1504 O O . GLN B 1 25 ? 12.164 -11.438 -0.215 1 98.62 25 GLN B O 1
ATOM 1509 N N . LEU B 1 26 ? 11.438 -13.523 0.014 1 98.56 26 LEU B N 1
ATOM 1510 C CA . LEU B 1 26 ? 12.758 -14.117 -0.165 1 98.56 26 LEU B CA 1
ATOM 1511 C C . LEU B 1 26 ? 13.312 -13.805 -1.552 1 98.56 26 LEU B C 1
ATOM 1513 O O . LEU B 1 26 ? 14.508 -13.547 -1.704 1 98.56 26 LEU B O 1
ATOM 1517 N N . LEU B 1 27 ? 12.414 -13.883 -2.555 1 98.62 27 LEU B N 1
ATOM 1518 C CA . LEU B 1 27 ? 12.844 -13.531 -3.902 1 98.62 27 LEU B CA 1
ATOM 1519 C C . LEU B 1 27 ? 13.336 -12.086 -3.959 1 98.62 27 LEU B C 1
ATOM 1521 O O . LEU B 1 27 ? 14.414 -11.812 -4.484 1 98.62 27 LEU B O 1
ATOM 1525 N N . ALA B 1 28 ? 12.547 -11.172 -3.422 1 98.62 28 ALA B N 1
ATOM 1526 C CA . ALA B 1 28 ? 12.938 -9.766 -3.406 1 98.62 28 ALA B CA 1
ATOM 1527 C C . ALA B 1 28 ? 14.273 -9.57 -2.689 1 98.62 28 ALA B C 1
ATOM 1529 O O . ALA B 1 28 ? 15.125 -8.805 -3.143 1 98.62 28 ALA B O 1
ATOM 1530 N N . GLU B 1 29 ? 14.453 -10.25 -1.587 1 98.38 29 GLU B N 1
ATOM 1531 C CA . GLU B 1 29 ? 15.68 -10.148 -0.798 1 98.38 29 GLU B CA 1
ATOM 1532 C C . GLU B 1 29 ? 16.891 -10.633 -1.592 1 98.38 29 GLU B C 1
ATOM 1534 O O . GLU B 1 29 ? 18.016 -10.227 -1.315 1 98.38 29 GLU B O 1
ATOM 1539 N N . SER B 1 30 ? 16.656 -11.492 -2.535 1 97.75 30 SER B N 1
ATOM 1540 C CA . SER B 1 30 ? 17.75 -12.094 -3.293 1 97.75 30 SER B CA 1
ATOM 1541 C C . SER B 1 30 ? 18.156 -11.203 -4.461 1 97.75 30 SER B C 1
ATOM 1543 O O . SER B 1 30 ? 19.141 -11.5 -5.152 1 97.75 30 SER B O 1
ATOM 1545 N N . LEU B 1 31 ? 17.453 -10.133 -4.742 1 97.94 31 LEU B N 1
ATOM 1546 C CA . LEU B 1 31 ? 17.703 -9.227 -5.855 1 97.94 31 LEU B CA 1
ATOM 1547 C C . LEU B 1 31 ? 18.297 -7.914 -5.359 1 97.94 31 LEU B C 1
ATOM 1549 O O . LEU B 1 31 ? 18.078 -7.52 -4.211 1 97.94 31 LEU B O 1
ATOM 1553 N N . PRO B 1 32 ? 19.047 -7.191 -6.121 1 97.12 32 PRO B N 1
ATOM 1554 C CA . PRO B 1 32 ? 19.797 -6.035 -5.637 1 97.12 32 PRO B CA 1
ATOM 1555 C C . PRO B 1 32 ? 18.922 -4.812 -5.391 1 97.12 32 PRO B C 1
ATOM 1557 O O . PRO B 1 32 ? 19.266 -3.951 -4.578 1 97.12 32 PRO B O 1
ATOM 1560 N N . ARG B 1 33 ? 17.844 -4.641 -6.102 1 97.88 33 ARG B N 1
ATOM 1561 C CA . ARG B 1 33 ? 16.922 -3.504 -6.043 1 97.88 33 ARG B CA 1
ATOM 1562 C C . ARG B 1 33 ? 15.492 -3.947 -6.293 1 97.88 33 ARG B C 1
ATOM 1564 O O . ARG B 1 33 ? 15.031 -3.973 -7.438 1 97.88 33 ARG B O 1
ATOM 1571 N N . ALA B 1 34 ? 14.852 -4.293 -5.156 1 98.81 34 ALA B N 1
ATOM 1572 C CA . ALA B 1 34 ? 13.547 -4.941 -5.328 1 98.81 34 ALA B CA 1
ATOM 1573 C C . ALA B 1 34 ? 12.555 -4.457 -4.273 1 98.81 34 ALA B C 1
ATOM 1575 O O . ALA B 1 34 ? 12.945 -4.105 -3.158 1 98.81 34 ALA B O 1
ATOM 1576 N N . VAL B 1 35 ? 11.344 -4.426 -4.715 1 98.88 35 VAL B N 1
ATOM 1577 C CA . VAL B 1 35 ? 10.234 -4.137 -3.809 1 98.88 35 VAL B CA 1
ATOM 1578 C C . VAL B 1 35 ? 9.289 -5.328 -3.756 1 98.88 35 VAL B C 1
ATOM 1580 O O . VAL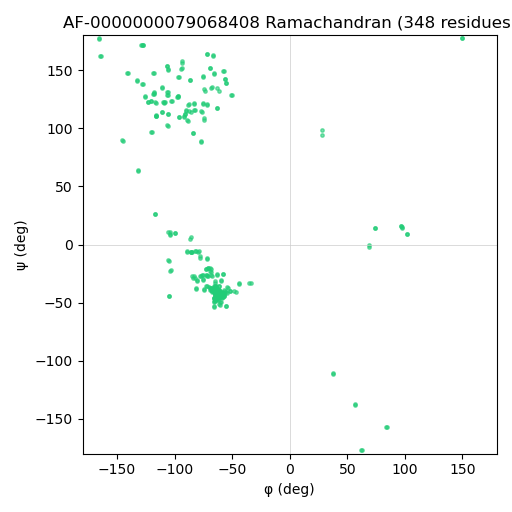 B 1 35 ? 9.188 -6.094 -4.719 1 98.88 35 VAL B O 1
ATOM 1583 N N . HIS B 1 36 ? 8.68 -5.523 -2.59 1 98.88 36 HIS B N 1
ATOM 1584 C CA . HIS B 1 36 ? 7.625 -6.508 -2.373 1 98.88 36 HIS B CA 1
ATOM 1585 C C . HIS B 1 36 ? 6.262 -5.832 -2.26 1 98.88 36 HIS B C 1
ATOM 1587 O O . HIS B 1 36 ? 5.945 -5.23 -1.229 1 98.88 36 HIS B O 1
ATOM 1593 N N . VAL B 1 37 ? 5.469 -5.898 -3.363 1 98.75 37 VAL B N 1
ATOM 1594 C CA . VAL B 1 37 ? 4.121 -5.336 -3.412 1 98.75 37 VAL B CA 1
ATOM 1595 C C . VAL B 1 37 ? 3.107 -6.371 -2.938 1 98.75 37 VAL B C 1
ATOM 1597 O O . VAL B 1 37 ? 2.783 -7.312 -3.668 1 98.75 37 VAL B O 1
ATOM 1600 N N . ARG B 1 38 ? 2.602 -6.176 -1.753 1 97.12 38 ARG B N 1
ATOM 1601 C CA . ARG B 1 38 ? 1.624 -7.094 -1.179 1 97.12 38 ARG B CA 1
ATOM 1602 C C . ARG B 1 38 ? 0.203 -6.68 -1.542 1 97.12 38 ARG B C 1
ATOM 1604 O O . ARG B 1 38 ? -0.297 -5.664 -1.051 1 97.12 38 ARG B O 1
ATOM 1611 N N . GLY B 1 39 ? -0.46 -7.508 -2.295 1 96 39 GLY B N 1
ATOM 1612 C CA . GLY B 1 39 ? -1.795 -7.18 -2.77 1 96 39 GLY B CA 1
ATOM 1613 C C . GLY B 1 39 ? -2.785 -6.934 -1.646 1 96 39 GLY B C 1
ATOM 1614 O O . GLY B 1 39 ? -3.693 -6.113 -1.782 1 96 39 GLY B O 1
ATOM 1615 N N . ASP B 1 40 ? -2.625 -7.574 -0.513 1 94.38 40 ASP B N 1
ATOM 1616 C CA . ASP B 1 40 ? -3.58 -7.512 0.589 1 94.38 40 ASP B CA 1
ATOM 1617 C C . ASP B 1 40 ? -3.551 -6.145 1.265 1 94.38 40 ASP B C 1
ATOM 1619 O O . ASP B 1 40 ? -4.492 -5.773 1.968 1 94.38 40 ASP B O 1
ATOM 1623 N N . VAL B 1 41 ? -2.488 -5.395 1.101 1 97.31 41 VAL B N 1
ATOM 1624 C CA . VAL B 1 41 ? -2.355 -4.09 1.739 1 97.31 41 VAL B CA 1
ATOM 1625 C C . VAL B 1 41 ? -3.465 -3.16 1.253 1 97.31 41 VAL B C 1
ATOM 1627 O O . VAL B 1 41 ? -4.016 -2.381 2.033 1 97.31 41 VAL B O 1
ATOM 1630 N N . PHE B 1 42 ? -3.838 -3.293 -0.001 1 97.81 42 PHE B N 1
ATOM 1631 C CA . PHE B 1 42 ? -4.816 -2.387 -0.591 1 97.81 42 PHE B CA 1
ATOM 1632 C C . PHE B 1 42 ? -6.223 -2.727 -0.116 1 97.81 42 PHE B C 1
ATOM 1634 O O . PHE B 1 42 ? -7.09 -1.854 -0.055 1 97.81 42 PHE B O 1
ATOM 1641 N N . ARG B 1 43 ? -6.48 -3.984 0.255 1 95.5 43 ARG B N 1
ATOM 1642 C CA . ARG B 1 43 ? -7.719 -4.348 0.934 1 95.5 43 ARG B CA 1
ATOM 1643 C C . ARG B 1 43 ? -7.766 -3.768 2.342 1 95.5 43 ARG B C 1
ATOM 1645 O O . ARG B 1 43 ? -8.797 -3.256 2.777 1 95.5 43 ARG B O 1
ATOM 1652 N N . ARG B 1 44 ? -6.676 -3.797 2.971 1 96.31 44 ARG B N 1
ATOM 1653 C CA . ARG B 1 44 ? -6.59 -3.348 4.355 1 96.31 44 ARG B CA 1
ATOM 1654 C C . ARG B 1 44 ? -6.699 -1.829 4.449 1 96.31 44 ARG B C 1
ATOM 1656 O O . ARG B 1 44 ? -6.992 -1.286 5.516 1 96.31 44 ARG B O 1
ATOM 1663 N N . MET B 1 45 ? -6.434 -1.155 3.383 1 98.19 45 MET B N 1
ATOM 1664 C CA . MET B 1 45 ? -6.578 0.298 3.375 1 98.19 45 MET B CA 1
ATOM 1665 C C . MET B 1 45 ? -8.047 0.701 3.463 1 98.19 45 MET B C 1
ATOM 1667 O O . MET B 1 45 ? -8.367 1.82 3.869 1 98.19 45 MET B O 1
ATOM 1671 N N . ILE B 1 46 ? -8.891 -0.209 3.064 1 98.19 46 ILE B N 1
ATOM 1672 C CA . ILE B 1 46 ? -10.32 0.089 3.166 1 98.19 46 ILE B CA 1
ATOM 1673 C C . ILE B 1 46 ? -10.75 0.055 4.633 1 98.19 46 ILE B C 1
ATOM 1675 O O . ILE B 1 46 ? -10.609 -0.971 5.301 1 98.19 46 ILE B O 1
ATOM 1679 N N . VAL B 1 47 ? -11.242 1.129 5.105 1 98.38 47 VAL B N 1
ATOM 1680 C CA . VAL B 1 47 ? -11.578 1.276 6.52 1 98.38 47 VAL B CA 1
ATOM 1681 C C . VAL B 1 47 ? -13.086 1.197 6.703 1 98.38 47 VAL B C 1
ATOM 1683 O O . VAL B 1 47 ? -13.57 0.56 7.645 1 98.38 47 VAL B O 1
ATOM 1686 N N . SER B 1 48 ? -13.852 1.828 5.906 1 97.88 48 SER B N 1
ATOM 1687 C CA . SER B 1 48 ? -15.305 1.788 5.891 1 97.88 48 SER B CA 1
ATOM 1688 C C . SER B 1 48 ? -15.844 1.582 4.477 1 97.88 48 SER B C 1
ATOM 1690 O O . SER B 1 48 ? -15.242 2.049 3.508 1 97.88 48 SER B O 1
ATOM 1692 N N . GLY B 1 49 ? -16.906 0.781 4.371 1 96.19 49 GLY B N 1
ATOM 1693 C CA . GLY B 1 49 ? -17.5 0.542 3.07 1 96.19 49 GLY B CA 1
ATOM 1694 C C . GLY B 1 49 ? -17.016 -0.731 2.406 1 96.19 49 GLY B C 1
ATOM 1695 O O . GLY B 1 49 ? -17.297 -0.97 1.23 1 96.19 49 GLY B O 1
ATOM 1696 N N . ARG B 1 50 ? -16.406 -1.626 3.141 1 94.62 50 ARG B N 1
ATOM 1697 C CA . ARG B 1 50 ? -15.875 -2.877 2.605 1 94.62 50 ARG B CA 1
ATOM 1698 C C . ARG B 1 50 ? -17 -3.859 2.299 1 94.62 50 ARG B C 1
ATOM 1700 O O . ARG B 1 50 ? -17.938 -3.998 3.084 1 94.62 50 ARG B O 1
ATOM 1707 N N . ALA B 1 51 ? -16.828 -4.383 1.144 1 91.88 51 ALA B N 1
ATOM 1708 C CA . ALA B 1 51 ? -17.734 -5.465 0.765 1 91.88 51 ALA B CA 1
ATOM 1709 C C . ALA B 1 51 ? -17.031 -6.816 0.804 1 91.88 51 ALA B C 1
ATOM 1711 O O . ALA B 1 51 ? -15.891 -6.941 0.337 1 91.88 51 ALA B O 1
ATOM 1712 N N . GLU B 1 52 ? -17.625 -7.758 1.423 1 81.94 52 GLU B N 1
ATOM 1713 C CA . GLU B 1 52 ? -17.031 -9.086 1.521 1 81.94 52 GLU B CA 1
ATOM 1714 C C . GLU B 1 52 ? -17.391 -9.938 0.308 1 81.94 52 GLU B C 1
ATOM 1716 O O . GLU B 1 52 ? -18.5 -9.852 -0.214 1 81.94 52 GLU B O 1
ATOM 1721 N N . MET B 1 53 ? -16.328 -10.656 -0.026 1 73.94 53 MET B N 1
ATOM 1722 C CA . MET B 1 53 ? -16.547 -11.555 -1.155 1 73.94 53 MET B CA 1
ATOM 1723 C C . MET B 1 53 ? -17.328 -12.789 -0.729 1 73.94 53 MET B C 1
ATOM 1725 O O . MET B 1 53 ? -16.953 -13.477 0.223 1 73.94 53 MET B O 1
ATOM 1729 N N . THR B 1 54 ? -18.531 -12.938 -1.241 1 70.25 54 THR B N 1
ATOM 1730 C CA . THR B 1 54 ? -19.312 -14.164 -1.07 1 70.25 54 THR B CA 1
ATOM 1731 C C . THR B 1 54 ? -19.328 -14.977 -2.359 1 70.25 54 THR B C 1
ATOM 1733 O O . THR B 1 54 ? -19.031 -14.453 -3.436 1 70.25 54 THR B O 1
ATOM 1736 N N . PRO B 1 55 ? -19.438 -16.297 -2.146 1 64.06 55 PRO B N 1
ATOM 1737 C CA . PRO B 1 55 ? -19.531 -17.109 -3.359 1 64.06 55 PRO B CA 1
ATOM 1738 C C . PRO B 1 55 ? -20.484 -16.516 -4.402 1 64.06 55 PRO B C 1
ATOM 1740 O O . PRO B 1 55 ? -20.25 -16.672 -5.605 1 64.06 55 PRO B O 1
ATOM 1743 N N . ASP B 1 56 ? -21.516 -15.875 -3.932 1 62.16 56 ASP B N 1
ATOM 1744 C CA . ASP B 1 56 ? -22.469 -15.234 -4.84 1 62.16 56 ASP B CA 1
ATOM 1745 C C . ASP B 1 56 ? -22.016 -13.82 -5.188 1 62.16 56 ASP B C 1
ATOM 1747 O O . ASP B 1 56 ? -22.703 -13.109 -5.926 1 62.16 56 ASP B O 1
ATOM 1751 N N . GLY B 1 57 ? -20.859 -13.578 -4.684 1 62 57 GLY B N 1
ATOM 1752 C CA . GLY B 1 57 ? -20.094 -12.352 -4.867 1 62 57 GLY B CA 1
ATOM 1753 C C . GLY B 1 57 ? -20.969 -11.133 -5.113 1 62 57 GLY B C 1
ATOM 1754 O O . GLY B 1 57 ? -21.438 -10.914 -6.234 1 62 57 GLY B O 1
ATOM 1755 N N . PRO B 1 58 ? -21.25 -10.328 -4.102 1 76.44 58 PRO B N 1
ATOM 1756 C CA . PRO B 1 58 ? -22 -9.117 -4.469 1 76.44 58 PRO B CA 1
AT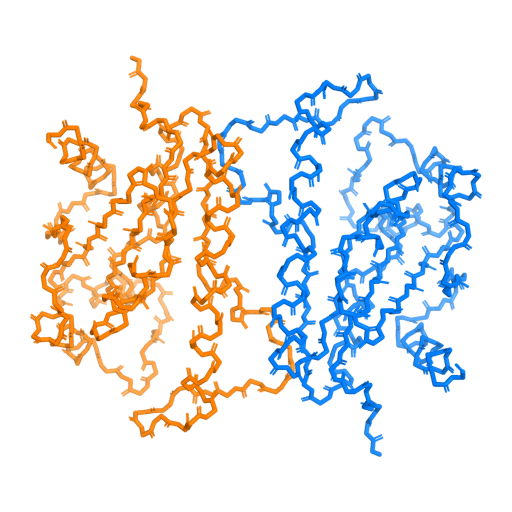OM 1757 C C . PRO B 1 58 ? -21.219 -8.203 -5.41 1 76.44 58 PRO B C 1
ATOM 1759 O O . PRO B 1 58 ? -19.984 -8.234 -5.422 1 76.44 58 PRO B O 1
ATOM 1762 N N . GLN B 1 59 ? -21.781 -7.695 -6.43 1 89.56 59 GLN B N 1
ATOM 1763 C CA . GLN B 1 59 ? -21.234 -6.781 -7.422 1 89.56 59 GLN B CA 1
ATOM 1764 C C . GLN B 1 59 ? -20.25 -5.801 -6.785 1 89.56 59 GLN B C 1
ATOM 1766 O O . GLN B 1 59 ? -19.203 -5.504 -7.359 1 89.56 59 GLN B O 1
ATOM 1771 N N . GLU B 1 60 ? -20.516 -5.453 -5.559 1 93 60 GLU B N 1
ATOM 1772 C CA . GLU B 1 60 ? -19.656 -4.488 -4.879 1 93 60 GLU B CA 1
ATOM 1773 C C . GLU B 1 60 ? -18.328 -5.121 -4.465 1 93 60 GLU B C 1
ATOM 1775 O O . GLU B 1 60 ? -17.266 -4.504 -4.598 1 93 60 GLU B O 1
ATOM 1780 N N . ALA B 1 61 ? -18.375 -6.328 -4.039 1 93.38 61 ALA B N 1
ATOM 1781 C CA . ALA B 1 61 ? -17.156 -7.047 -3.648 1 93.38 61 ALA B CA 1
ATOM 1782 C C . ALA B 1 61 ? -16.25 -7.266 -4.848 1 93.38 61 ALA B C 1
ATOM 1784 O O . ALA B 1 61 ? -15.023 -7.09 -4.742 1 93.38 61 ALA B O 1
ATOM 1785 N N . ARG B 1 62 ? -16.797 -7.605 -5.953 1 93.31 62 ARG B N 1
ATOM 1786 C CA . ARG B 1 62 ? -16.031 -7.801 -7.18 1 93.31 62 ARG B CA 1
ATOM 1787 C C . ARG B 1 62 ? -15.422 -6.492 -7.656 1 93.31 62 ARG B C 1
ATOM 1789 O O . ARG B 1 62 ? -14.266 -6.465 -8.086 1 93.31 62 ARG B O 1
ATOM 1796 N N . SER B 1 63 ? -16.234 -5.418 -7.547 1 95.69 63 SER B N 1
ATOM 1797 C CA . SER B 1 63 ? -15.742 -4.105 -7.941 1 95.69 63 SER B CA 1
ATOM 1798 C C . SER B 1 63 ? -14.555 -3.678 -7.078 1 95.69 63 SER B C 1
ATOM 1800 O O . SER B 1 63 ? -13.578 -3.125 -7.586 1 95.69 63 SER B O 1
ATOM 1802 N N . GLN B 1 64 ? -14.648 -3.957 -5.805 1 96.62 64 GLN B N 1
ATOM 1803 C CA . GLN B 1 64 ? -13.555 -3.615 -4.898 1 96.62 64 GLN B CA 1
ATOM 1804 C C . GLN B 1 64 ? -12.32 -4.465 -5.176 1 96.62 64 GLN B C 1
ATOM 1806 O O . GLN B 1 64 ? -11.195 -3.969 -5.121 1 96.62 64 GLN B O 1
ATOM 1811 N N . LEU B 1 65 ? -12.516 -5.738 -5.52 1 95.38 65 LEU B N 1
ATOM 1812 C CA . LEU B 1 65 ? -11.406 -6.609 -5.895 1 95.38 65 LEU B CA 1
ATOM 1813 C C . LEU B 1 65 ? -10.727 -6.098 -7.16 1 95.38 65 LEU B C 1
ATOM 1815 O O . LEU B 1 65 ? -9.492 -6.016 -7.215 1 95.38 65 LEU B O 1
ATOM 1819 N N . ASP B 1 66 ? -11.539 -5.738 -8.102 1 96.69 66 ASP B N 1
ATOM 1820 C CA . ASP B 1 66 ? -11.016 -5.203 -9.352 1 96.69 66 ASP B CA 1
ATOM 1821 C C . ASP B 1 66 ? -10.195 -3.938 -9.117 1 96.69 66 ASP B C 1
ATOM 1823 O O . ASP B 1 66 ? -9.109 -3.781 -9.672 1 96.69 66 ASP B O 1
ATOM 1827 N N . LEU B 1 67 ? -10.68 -3.1 -8.266 1 98.06 67 LEU B N 1
ATOM 1828 C CA . LEU B 1 67 ? -10 -1.854 -7.926 1 98.06 67 LEU B CA 1
ATOM 1829 C C . LEU B 1 67 ? -8.641 -2.131 -7.281 1 98.06 67 LEU B C 1
ATOM 1831 O O . LEU B 1 67 ? -7.629 -1.561 -7.688 1 98.06 67 LEU B O 1
ATOM 1835 N N . ARG B 1 68 ? -8.617 -2.986 -6.371 1 97.69 68 ARG B N 1
ATOM 1836 C CA . ARG B 1 68 ? -7.379 -3.268 -5.66 1 97.69 68 ARG B CA 1
ATOM 1837 C C . ARG B 1 68 ? -6.348 -3.904 -6.586 1 97.69 68 ARG B C 1
ATOM 1839 O O . ARG B 1 68 ? -5.148 -3.658 -6.453 1 97.69 68 ARG B O 1
ATOM 1846 N N . GLN B 1 69 ? -6.812 -4.715 -7.488 1 98.31 69 GLN B N 1
ATOM 1847 C CA . GLN B 1 69 ? -5.891 -5.324 -8.445 1 98.31 69 GLN B CA 1
ATOM 1848 C C . GLN B 1 69 ? -5.352 -4.285 -9.43 1 98.31 69 GLN B C 1
ATOM 1850 O O . GLN B 1 69 ? -4.18 -4.328 -9.805 1 98.31 69 GLN B O 1
ATOM 1855 N N . ARG B 1 70 ? -6.203 -3.328 -9.828 1 98.56 70 ARG B N 1
ATOM 1856 C CA . ARG B 1 70 ? -5.75 -2.223 -10.672 1 98.56 70 ARG B CA 1
ATOM 1857 C C . ARG B 1 70 ? -4.699 -1.384 -9.945 1 98.56 70 ARG B C 1
ATOM 1859 O O . ARG B 1 70 ? -3.666 -1.044 -10.523 1 98.56 70 ARG B O 1
ATOM 1866 N N . ILE B 1 71 ? -4.965 -1.111 -8.727 1 98.75 71 ILE B N 1
ATOM 1867 C CA . ILE B 1 71 ? -4.066 -0.287 -7.926 1 98.75 71 ILE B CA 1
ATOM 1868 C C . ILE B 1 71 ? -2.736 -1.011 -7.734 1 98.75 71 ILE B C 1
ATOM 1870 O O . ILE B 1 71 ? -1.67 -0.421 -7.922 1 98.75 71 ILE B O 1
ATOM 1874 N N . SER B 1 72 ? -2.797 -2.307 -7.395 1 98.69 72 SER B N 1
ATOM 1875 C CA . SER B 1 72 ? -1.585 -3.1 -7.215 1 98.69 72 SER B CA 1
ATOM 1876 C C . SER B 1 72 ? -0.746 -3.119 -8.484 1 98.69 72 SER B C 1
ATOM 1878 O O . SER B 1 72 ? 0.479 -2.998 -8.43 1 98.69 72 SER B O 1
ATOM 1880 N N . ALA B 1 73 ? -1.383 -3.244 -9.609 1 98.88 73 ALA B N 1
ATOM 1881 C CA . ALA B 1 73 ? -0.687 -3.238 -10.898 1 98.88 73 ALA B CA 1
ATOM 1882 C C . ALA B 1 73 ? -0.035 -1.885 -11.164 1 98.88 73 ALA B C 1
ATOM 1884 O O . ALA B 1 73 ? 1.108 -1.817 -11.617 1 98.88 73 ALA B O 1
ATOM 1885 N N . GLN B 1 74 ? -0.719 -0.807 -10.883 1 98.75 74 GLN B N 1
ATOM 1886 C CA . GLN B 1 74 ? -0.198 0.543 -11.062 1 98.75 74 GLN B CA 1
ATOM 1887 C C . GLN B 1 74 ? 1.028 0.785 -10.188 1 98.75 74 GLN B C 1
ATOM 1889 O O . GLN B 1 74 ? 2.004 1.395 -10.633 1 98.75 74 GLN B O 1
ATOM 1894 N N . VAL B 1 75 ? 0.948 0.312 -8.984 1 98.88 75 VAL B N 1
ATOM 1895 C CA . VAL B 1 75 ? 2.057 0.467 -8.047 1 98.88 75 VAL B CA 1
ATOM 1896 C C . VAL B 1 75 ? 3.271 -0.307 -8.547 1 98.88 75 VAL B C 1
ATOM 1898 O O . VAL B 1 75 ? 4.391 0.215 -8.555 1 98.88 75 VAL B O 1
ATOM 1901 N N . ALA B 1 76 ? 3.021 -1.557 -8.977 1 98.94 76 ALA B N 1
ATOM 1902 C CA . ALA B 1 76 ? 4.105 -2.369 -9.523 1 98.94 76 ALA B CA 1
ATOM 1903 C C . ALA B 1 76 ? 4.766 -1.675 -10.711 1 98.94 76 ALA B C 1
ATOM 1905 O O . ALA B 1 76 ? 5.992 -1.597 -10.789 1 98.94 76 ALA B O 1
ATOM 1906 N N . ASP B 1 77 ? 3.971 -1.116 -11.625 1 98.94 77 ASP B N 1
ATOM 1907 C CA . ASP B 1 77 ? 4.465 -0.406 -12.797 1 98.94 77 ASP B CA 1
ATOM 1908 C C . ASP B 1 77 ? 5.27 0.826 -12.398 1 98.94 77 ASP B C 1
ATOM 1910 O O . ASP B 1 77 ? 6.305 1.121 -13 1 98.94 77 ASP B O 1
ATOM 1914 N N . ALA B 1 78 ? 4.793 1.549 -11.43 1 98.81 78 ALA B N 1
ATOM 1915 C CA . ALA B 1 78 ? 5.469 2.77 -10.992 1 98.81 78 ALA B CA 1
ATOM 1916 C C . ALA B 1 78 ? 6.871 2.467 -10.477 1 98.81 78 ALA B C 1
ATOM 1918 O O . ALA B 1 78 ? 7.828 3.174 -10.805 1 98.81 78 ALA B O 1
ATOM 1919 N N . TYR B 1 79 ? 6.973 1.383 -9.664 1 98.81 79 TYR B N 1
ATOM 1920 C CA . TYR B 1 79 ? 8.297 0.993 -9.18 1 98.81 79 TYR B CA 1
ATOM 1921 C C . TYR B 1 79 ? 9.188 0.552 -10.328 1 98.81 79 TYR B C 1
ATOM 1923 O O . TYR B 1 79 ? 10.344 0.977 -10.422 1 98.81 79 TYR B O 1
ATOM 1931 N N . ALA B 1 80 ? 8.648 -0.268 -11.172 1 98.81 80 ALA B N 1
ATOM 1932 C CA . ALA B 1 80 ? 9.445 -0.775 -12.289 1 98.81 80 ALA B CA 1
ATOM 1933 C C . ALA B 1 80 ? 9.914 0.363 -13.195 1 98.81 80 ALA B C 1
ATOM 1935 O O . ALA B 1 80 ? 11.047 0.358 -13.672 1 98.81 80 ALA B O 1
ATOM 1936 N N . ASP B 1 81 ? 9.039 1.352 -13.461 1 98.5 81 ASP B N 1
ATOM 1937 C CA . ASP B 1 81 ? 9.367 2.52 -14.266 1 98.5 81 ASP B CA 1
ATOM 1938 C C . ASP B 1 81 ? 10.555 3.277 -13.68 1 98.5 81 ASP B C 1
ATOM 1940 O O . ASP B 1 81 ? 11.273 3.973 -14.398 1 98.5 81 ASP B O 1
ATOM 1944 N N . ASP B 1 82 ? 10.727 3.109 -12.383 1 98.12 82 ASP B N 1
ATOM 1945 C CA . ASP B 1 82 ? 11.805 3.822 -11.703 1 98.12 82 ASP B CA 1
ATOM 1946 C C . ASP B 1 82 ? 13.016 2.918 -11.492 1 98.12 82 ASP B C 1
ATOM 1948 O O . ASP B 1 82 ? 13.914 3.244 -10.711 1 98.12 82 ASP B O 1
ATOM 1952 N N . GLY B 1 83 ? 13.062 1.726 -12.086 1 98.06 83 GLY B N 1
ATOM 1953 C CA . GLY B 1 83 ? 14.266 0.909 -12.133 1 98.06 83 GLY B CA 1
ATOM 1954 C C . GLY B 1 83 ? 14.25 -0.225 -11.125 1 98.06 83 GLY B C 1
ATOM 1955 O O . GLY B 1 83 ? 15.281 -0.87 -10.898 1 98.06 83 GLY B O 1
ATOM 1956 N N . TRP B 1 84 ? 13.156 -0.481 -10.461 1 98.56 84 TRP B N 1
ATOM 1957 C CA . TRP B 1 84 ? 13.055 -1.537 -9.453 1 98.56 84 TRP B CA 1
ATOM 1958 C C . TRP B 1 84 ? 12.531 -2.826 -10.07 1 98.56 84 TRP B C 1
ATOM 1960 O O . TRP B 1 84 ? 11.836 -2.795 -11.094 1 98.56 84 TRP B O 1
ATOM 1970 N N . THR B 1 85 ? 12.914 -3.928 -9.492 1 98.75 85 THR B N 1
ATOM 1971 C CA . THR B 1 85 ? 12.125 -5.148 -9.664 1 98.75 85 THR B CA 1
ATOM 1972 C C . THR B 1 85 ? 10.953 -5.176 -8.688 1 98.75 85 THR B C 1
ATOM 1974 O O . THR B 1 85 ? 11.148 -5.203 -7.473 1 98.75 85 THR B O 1
ATOM 1977 N N . ALA B 1 86 ? 9.797 -5.141 -9.211 1 98.94 86 ALA B N 1
ATOM 1978 C CA . ALA B 1 86 ? 8.609 -5.199 -8.367 1 98.94 86 ALA B CA 1
ATOM 1979 C C . ALA B 1 86 ? 8.078 -6.625 -8.266 1 98.94 86 ALA B C 1
ATOM 1981 O O . ALA B 1 86 ? 7.555 -7.168 -9.242 1 98.94 86 ALA B O 1
ATOM 1982 N N . VAL B 1 87 ? 8.195 -7.281 -7.117 1 98.94 87 VAL B N 1
ATOM 1983 C CA . VAL B 1 87 ? 7.633 -8.602 -6.848 1 98.94 87 VAL B CA 1
ATOM 1984 C C . VAL B 1 87 ? 6.242 -8.461 -6.227 1 98.94 87 VAL B C 1
ATOM 1986 O O . VAL B 1 87 ? 6.113 -8.031 -5.078 1 98.94 87 VAL B O 1
ATOM 1989 N N . VAL B 1 88 ? 5.242 -8.812 -6.984 1 98.88 88 VAL B N 1
ATOM 1990 C CA . VAL B 1 88 ? 3.857 -8.688 -6.539 1 98.88 88 VAL B CA 1
ATOM 1991 C C . VAL B 1 88 ? 3.373 -10.031 -5.988 1 98.88 88 VAL B C 1
ATOM 1993 O O . VAL B 1 88 ? 3.561 -11.07 -6.621 1 98.88 88 VAL B O 1
ATOM 1996 N N . GLN B 1 89 ? 2.871 -10 -4.848 1 98.31 89 GLN B N 1
ATOM 1997 C C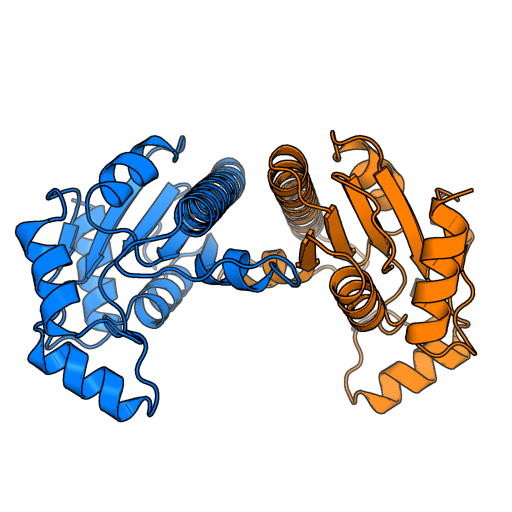A . GLN B 1 89 ? 2.25 -11.18 -4.262 1 98.31 89 GLN B CA 1
ATOM 1998 C C . GLN B 1 89 ? 0.759 -10.961 -4.023 1 98.31 89 GLN B C 1
ATOM 2000 O O . GLN B 1 89 ? 0.371 -10.016 -3.328 1 98.31 89 GLN B O 1
ATOM 2005 N N . ASP B 1 90 ? -0.088 -11.797 -4.602 1 97.5 90 ASP B N 1
ATOM 2006 C CA . ASP B 1 90 ? -1.534 -11.742 -4.414 1 97.5 90 ASP B CA 1
ATOM 2007 C C . ASP B 1 90 ? -2.193 -13.039 -4.883 1 97.5 90 ASP B C 1
ATOM 2009 O O . ASP B 1 90 ? -1.563 -13.852 -5.562 1 97.5 90 ASP B O 1
ATOM 2013 N N . ILE B 1 91 ? -3.457 -13.266 -4.426 1 95 91 ILE B N 1
ATOM 2014 C CA . ILE B 1 91 ? -4.281 -14.344 -4.949 1 95 91 ILE B CA 1
ATOM 2015 C C . ILE B 1 91 ? -4.992 -13.891 -6.223 1 95 91 ILE B C 1
ATOM 2017 O O . ILE B 1 91 ? -6.02 -13.211 -6.156 1 95 91 ILE B O 1
ATOM 2021 N N . VAL B 1 92 ? -4.473 -14.18 -7.375 1 96.69 92 VAL B N 1
ATOM 2022 C CA . VAL B 1 92 ? -4.996 -13.852 -8.695 1 96.69 92 VAL B CA 1
ATOM 2023 C C . VAL B 1 92 ? -5.242 -15.133 -9.484 1 96.69 92 VAL B C 1
ATOM 2025 O O . VAL B 1 92 ? -4.316 -15.688 -10.086 1 96.69 92 VAL B O 1
ATOM 2028 N N . LEU B 1 93 ? -6.449 -15.578 -9.477 1 95.44 93 LEU B N 1
ATOM 2029 C CA . LEU B 1 93 ? -6.789 -16.875 -10.055 1 95.44 93 LEU B CA 1
ATOM 2030 C C . LEU B 1 93 ? -7.93 -16.75 -11.055 1 95.44 93 LEU B C 1
ATOM 2032 O O . LEU B 1 93 ? -8.531 -15.672 -11.188 1 95.44 93 LEU B O 1
ATOM 2036 N N . GLY B 1 94 ? -8.172 -17.797 -11.727 1 95.62 94 GLY B N 1
ATOM 2037 C CA . GLY B 1 94 ? -9.234 -17.781 -12.711 1 95.62 94 GLY B CA 1
ATOM 2038 C C . GLY B 1 94 ? -9.078 -16.703 -13.758 1 95.62 94 GLY B C 1
ATOM 2039 O O . GLY B 1 94 ? -7.961 -16.422 -14.211 1 95.62 94 GLY B O 1
ATOM 2040 N N . GLU B 1 95 ? -10.156 -16.062 -14.078 1 95.56 95 GLU B N 1
ATOM 2041 C CA . GLU B 1 95 ? -10.156 -15.047 -15.117 1 95.56 95 GLU B CA 1
ATOM 2042 C C . GLU B 1 95 ? -9.43 -13.781 -14.656 1 95.56 95 GLU B C 1
ATOM 2044 O O . GLU B 1 95 ? -9.086 -12.93 -15.469 1 95.56 95 GLU B O 1
ATOM 2049 N N . ASP B 1 96 ? -9.18 -13.711 -13.43 1 96.44 96 ASP B N 1
ATOM 2050 C CA . ASP B 1 96 ? -8.469 -12.555 -12.898 1 96.44 96 ASP B CA 1
ATOM 2051 C C . ASP B 1 96 ? -7 -12.578 -13.32 1 96.44 96 ASP B C 1
ATOM 2053 O O . ASP B 1 96 ? -6.359 -11.531 -13.422 1 96.44 96 ASP B O 1
ATOM 2057 N N . LEU B 1 97 ? -6.469 -13.82 -13.57 1 98.25 97 LEU B N 1
ATOM 2058 C CA . LEU B 1 97 ? -5.047 -13.914 -13.891 1 98.25 97 LEU B CA 1
ATOM 2059 C C . LEU B 1 97 ? -4.742 -13.234 -15.219 1 98.25 97 LEU B C 1
ATOM 2061 O O . LEU B 1 97 ? -3.934 -12.297 -15.266 1 98.25 97 LEU B O 1
ATOM 2065 N N . PRO B 1 98 ? -5.473 -13.602 -16.344 1 98.44 98 PRO B N 1
ATOM 2066 C CA . PRO B 1 98 ? -5.188 -12.867 -17.578 1 98.44 98 PRO B CA 1
ATOM 2067 C C . PRO B 1 98 ? -5.559 -11.391 -17.484 1 98.44 98 PRO B C 1
ATOM 2069 O O . PRO B 1 98 ? -4.906 -10.547 -18.109 1 98.44 98 PRO B O 1
ATOM 2072 N N . ARG B 1 99 ? -6.578 -11.047 -16.75 1 98.19 99 ARG B N 1
ATOM 2073 C CA . ARG B 1 99 ? -6.945 -9.641 -16.562 1 98.19 99 ARG B CA 1
ATOM 2074 C C . ARG B 1 99 ? -5.828 -8.867 -15.883 1 98.19 99 ARG B C 1
ATOM 2076 O O . ARG B 1 99 ? -5.48 -7.762 -16.312 1 98.19 99 ARG B O 1
ATOM 2083 N N . TYR B 1 100 ? -5.27 -9.453 -14.82 1 98.75 100 TYR B N 1
ATOM 2084 C CA . TYR B 1 100 ? -4.18 -8.805 -14.094 1 98.75 100 TYR B CA 1
ATOM 2085 C C . TYR B 1 100 ? -2.951 -8.648 -14.984 1 98.75 100 TYR B C 1
ATOM 2087 O O . TYR B 1 100 ? -2.311 -7.594 -14.984 1 98.75 100 TYR B O 1
ATOM 2095 N N . VAL B 1 101 ? -2.617 -9.688 -15.695 1 98.75 101 VAL B N 1
ATOM 2096 C CA . VAL B 1 101 ? -1.499 -9.648 -16.641 1 98.75 101 VAL B CA 1
ATOM 2097 C C . VAL B 1 101 ? -1.689 -8.508 -17.625 1 98.75 101 VAL B C 1
ATOM 2099 O O . VAL B 1 101 ? -0.738 -7.793 -17.953 1 98.75 101 VAL B O 1
ATOM 2102 N N . GLY B 1 102 ? -2.912 -8.336 -18.062 1 98.62 102 GLY B N 1
ATOM 2103 C CA . GLY B 1 102 ? -3.229 -7.281 -19.016 1 98.62 102 GLY B CA 1
ATOM 2104 C C . GLY B 1 102 ? -3.117 -5.891 -18.422 1 98.62 102 GLY B C 1
ATOM 2105 O O . GLY B 1 102 ? -2.951 -4.91 -19.141 1 98.62 102 GLY B O 1
ATOM 2106 N N . ARG B 1 103 ? -3.168 -5.738 -17.141 1 98.5 103 ARG B N 1
ATOM 2107 C CA . ARG B 1 103 ? -3.113 -4.449 -16.469 1 98.5 103 ARG B CA 1
ATOM 2108 C C . ARG B 1 103 ? -1.676 -3.951 -16.344 1 98.5 103 ARG B C 1
ATOM 2110 O O . ARG B 1 103 ? -1.434 -2.742 -16.297 1 98.5 103 ARG B O 1
ATOM 2117 N N . ILE B 1 104 ? -0.747 -4.934 -16.234 1 98.81 104 ILE B N 1
ATOM 2118 C CA . ILE B 1 104 ? 0.656 -4.574 -16.062 1 98.81 104 ILE B CA 1
ATOM 2119 C C . ILE B 1 104 ? 1.233 -4.094 -17.391 1 98.81 104 ILE B C 1
ATOM 2121 O O . ILE B 1 104 ? 1.24 -4.832 -18.375 1 98.81 104 ILE B O 1
ATOM 2125 N N . ARG B 1 105 ? 1.754 -2.828 -17.422 1 98.69 105 ARG B N 1
ATOM 2126 C CA . ARG B 1 105 ? 2.33 -2.238 -18.641 1 98.69 105 ARG B CA 1
ATOM 2127 C C . ARG B 1 105 ? 3.793 -2.639 -18.797 1 98.69 105 ARG B C 1
ATOM 2129 O O . ARG B 1 105 ? 4.289 -2.754 -19.922 1 98.69 105 ARG B O 1
ATOM 2136 N N . THR B 1 106 ? 4.418 -2.904 -17.75 1 98.75 106 THR B N 1
ATOM 2137 C CA . THR B 1 106 ? 5.855 -3.158 -17.703 1 98.75 106 THR B CA 1
ATOM 2138 C C . THR B 1 106 ? 6.191 -4.473 -18.406 1 98.75 106 THR B C 1
ATOM 2140 O O . THR B 1 106 ? 5.48 -5.469 -18.25 1 98.75 106 THR B O 1
ATOM 2143 N N . ARG B 1 107 ? 7.211 -4.324 -19.172 1 98.19 107 ARG B N 1
ATOM 2144 C CA . ARG B 1 107 ? 7.863 -5.516 -19.703 1 98.19 107 ARG B CA 1
ATOM 2145 C C . ARG B 1 107 ? 9.359 -5.488 -19.422 1 98.19 107 ARG B C 1
ATOM 2147 O O . ARG B 1 107 ? 10.008 -4.445 -19.562 1 98.19 107 ARG B O 1
ATOM 2154 N N . PRO B 1 108 ? 9.914 -6.684 -19.016 1 97.88 108 PRO B N 1
ATOM 2155 C CA . PRO B 1 108 ? 9.281 -8 -18.938 1 97.88 108 PRO B CA 1
ATOM 2156 C C . PRO B 1 108 ? 8.336 -8.125 -17.734 1 97.88 108 PRO B C 1
ATOM 2158 O O . PRO B 1 108 ? 8.547 -7.48 -16.719 1 97.88 108 PRO B O 1
ATOM 2161 N N . LEU B 1 109 ? 7.273 -8.852 -17.906 1 98.75 109 LEU B N 1
ATOM 2162 C CA . LEU B 1 109 ? 6.406 -9.367 -16.844 1 98.75 109 LEU B CA 1
ATOM 2163 C C . LEU B 1 109 ? 6.562 -10.883 -16.703 1 98.75 109 LEU B C 1
ATOM 2165 O O . LEU B 1 109 ? 6.363 -11.617 -17.672 1 98.75 109 LEU B O 1
ATOM 2169 N N . HIS B 1 110 ? 6.93 -11.289 -15.5 1 98.69 110 HIS B N 1
ATOM 2170 C CA . HIS B 1 110 ? 7.012 -12.711 -15.188 1 98.69 110 HIS B CA 1
ATOM 2171 C C . HIS B 1 110 ? 5.859 -13.148 -14.297 1 98.69 110 HIS B C 1
ATOM 2173 O O . HIS B 1 110 ? 5.582 -12.508 -13.281 1 98.69 110 HIS B O 1
ATOM 2179 N N . VAL B 1 111 ? 5.203 -14.188 -14.711 1 98.75 111 VAL B N 1
ATOM 2180 C CA . VAL B 1 111 ? 4.109 -14.742 -13.922 1 98.75 111 VAL B CA 1
ATOM 2181 C C . VAL B 1 111 ? 4.535 -16.094 -13.336 1 98.75 111 VAL B C 1
ATOM 2183 O O . VAL B 1 111 ? 4.945 -16.984 -14.062 1 98.75 111 VAL B O 1
ATOM 2186 N N . VAL B 1 112 ? 4.469 -16.188 -12.008 1 98.75 112 VAL B N 1
ATOM 2187 C CA . VAL B 1 112 ? 4.805 -17.406 -11.281 1 98.75 112 VAL B CA 1
ATOM 2188 C C . VAL B 1 112 ? 3.592 -17.875 -10.477 1 98.75 112 VAL B C 1
ATOM 2190 O O . VAL B 1 112 ? 3.051 -17.125 -9.664 1 98.75 112 VAL B O 1
ATOM 2193 N N . VAL B 1 113 ? 3.168 -19.078 -10.695 1 98.56 113 VAL B N 1
ATOM 2194 C CA . VAL B 1 113 ? 2.041 -19.672 -9.984 1 98.56 113 VAL B CA 1
ATOM 2195 C C . VAL B 1 113 ? 2.539 -20.781 -9.07 1 98.56 113 VAL B C 1
ATOM 2197 O O . VAL B 1 113 ? 3.096 -21.781 -9.539 1 98.56 113 VAL B O 1
ATOM 2200 N N . LEU B 1 114 ? 2.416 -20.578 -7.77 1 98.25 114 LEU B N 1
ATOM 2201 C CA . LEU B 1 114 ? 2.705 -21.625 -6.801 1 98.25 114 LEU B CA 1
ATOM 2202 C C . LEU B 1 114 ? 1.508 -22.562 -6.629 1 98.25 114 LEU B C 1
ATOM 2204 O O . LEU B 1 114 ? 0.426 -22.125 -6.234 1 98.25 114 LEU B O 1
ATOM 2208 N N . ALA B 1 115 ? 1.685 -23.797 -6.883 1 96.75 115 ALA B N 1
ATOM 2209 C CA . ALA B 1 115 ? 0.581 -24.75 -6.922 1 96.75 115 ALA B CA 1
ATOM 2210 C C . ALA B 1 115 ? 0.91 -26 -6.109 1 96.75 115 ALA B C 1
ATOM 2212 O O . ALA B 1 115 ? 0.941 -27.109 -6.652 1 96.75 115 ALA B O 1
ATOM 2213 N N . PRO B 1 116 ? 1.087 -25.812 -4.816 1 96 116 PRO B N 1
ATOM 2214 C CA . PRO B 1 116 ? 1.293 -27.016 -3.992 1 96 116 PRO B CA 1
ATOM 2215 C C . PRO B 1 116 ? 0.06 -27.906 -3.939 1 96 116 PRO B C 1
ATOM 2217 O O . PRO B 1 116 ? -1.056 -27.453 -4.195 1 96 116 PRO B O 1
ATOM 2220 N N . ALA B 1 117 ? 0.272 -29.141 -3.537 1 94.12 117 ALA B N 1
ATOM 2221 C CA . ALA B 1 117 ? -0.833 -30.078 -3.385 1 94.12 117 ALA B CA 1
ATOM 2222 C C . ALA B 1 117 ? -1.778 -29.641 -2.27 1 94.12 117 ALA B C 1
ATOM 2224 O O . ALA B 1 117 ? -1.35 -29.031 -1.286 1 94.12 117 ALA B O 1
ATOM 2225 N N . PRO B 1 118 ? -3.111 -29.969 -2.473 1 91.94 118 PRO B N 1
ATOM 2226 C CA . PRO B 1 118 ? -4.098 -29.562 -1.468 1 91.94 118 PRO B CA 1
ATOM 2227 C C . PRO B 1 118 ? -3.738 -30.047 -0.062 1 91.94 118 PRO B C 1
ATOM 2229 O O . PRO B 1 118 ? -3.994 -29.344 0.917 1 91.94 118 PRO B O 1
ATOM 2232 N N . GLU B 1 119 ? -3.178 -31.219 0.043 1 91.56 119 GLU B N 1
ATOM 2233 C CA . GLU B 1 119 ? -2.805 -31.75 1.35 1 91.56 119 GLU B CA 1
ATOM 2234 C C . GLU B 1 119 ? -1.763 -30.875 2.027 1 91.56 119 GLU B C 1
ATOM 2236 O O . GLU B 1 119 ? -1.838 -30.625 3.232 1 91.56 119 GLU B O 1
ATOM 2241 N N . THR B 1 120 ? -0.85 -30.422 1.207 1 91.56 120 THR B N 1
ATOM 2242 C CA . THR B 1 120 ? 0.185 -29.516 1.708 1 91.56 120 THR B CA 1
ATOM 2243 C C . THR B 1 120 ? -0.424 -28.203 2.176 1 91.56 120 THR B C 1
ATOM 2245 O O . THR B 1 120 ? -0.061 -27.688 3.236 1 91.56 120 THR B O 1
ATOM 2248 N N . VAL B 1 121 ? -1.347 -27.641 1.416 1 90.31 121 VAL B N 1
ATOM 2249 C CA . VAL B 1 121 ? -2.016 -26.375 1.725 1 90.31 121 VAL B CA 1
ATOM 2250 C C . VAL B 1 121 ? -2.781 -26.516 3.039 1 90.31 121 VAL B C 1
ATOM 2252 O O . VAL B 1 121 ? -2.719 -25.625 3.893 1 90.31 121 VAL B O 1
ATOM 2255 N N . ARG B 1 122 ? -3.375 -27.594 3.244 1 88.06 122 ARG B N 1
ATOM 2256 C CA . ARG B 1 122 ? -4.141 -27.844 4.461 1 88.06 122 ARG B CA 1
ATOM 2257 C C . ARG B 1 122 ? -3.23 -27.859 5.684 1 88.06 122 ARG B C 1
ATOM 2259 O O . ARG B 1 122 ? -3.555 -27.266 6.715 1 88.06 122 ARG B O 1
ATOM 2266 N N . GLU B 1 123 ? -2.197 -28.562 5.523 1 89.44 123 GLU B N 1
ATOM 2267 C CA . GLU B 1 123 ? -1.241 -28.656 6.625 1 89.44 123 GLU B CA 1
ATOM 2268 C C . GLU B 1 123 ? -0.717 -27.281 7.016 1 89.44 123 GLU B C 1
ATOM 2270 O O . GLU B 1 123 ? -0.628 -26.953 8.203 1 89.44 123 GLU B O 1
ATOM 2275 N N . ARG B 1 124 ? -0.374 -26.516 6.047 1 86.75 124 ARG B N 1
ATOM 2276 C CA . ARG B 1 124 ? 0.152 -25.172 6.281 1 86.75 124 ARG B CA 1
ATOM 2277 C C . ARG B 1 124 ? -0.903 -24.281 6.922 1 86.75 124 ARG B C 1
ATOM 2279 O O . ARG B 1 124 ? -0.586 -23.453 7.777 1 86.75 124 ARG B O 1
ATOM 2286 N N . GLU B 1 125 ? -2.18 -24.344 6.484 1 85.62 125 GLU B N 1
ATOM 2287 C CA . GLU B 1 125 ? -3.281 -23.578 7.062 1 85.62 125 GLU B CA 1
ATOM 2288 C C . GLU B 1 125 ? -3.486 -23.938 8.531 1 85.62 125 GLU B C 1
ATOM 2290 O O . GLU B 1 125 ? -3.689 -23.047 9.367 1 85.62 125 GLU B O 1
ATOM 2295 N N . GLU B 1 126 ? -3.445 -25.188 8.766 1 84.19 126 GLU B N 1
ATOM 2296 C CA . GLU B 1 126 ? -3.621 -25.656 10.141 1 84.19 126 GLU B CA 1
ATOM 2297 C C . GLU B 1 126 ? -2.51 -25.141 11.047 1 84.19 126 GLU B C 1
ATOM 2299 O O . GLU B 1 126 ? -2.764 -24.75 12.188 1 84.19 126 GLU B O 1
ATOM 2304 N N . ALA B 1 127 ? -1.402 -25.141 10.508 1 84.25 127 ALA B N 1
ATOM 2305 C CA . ALA B 1 127 ? -0.246 -24.703 11.289 1 84.25 127 ALA B CA 1
ATOM 2306 C C . ALA B 1 127 ? -0.326 -23.203 11.602 1 84.25 127 ALA B C 1
ATOM 2308 O O . ALA B 1 127 ? 0.212 -22.75 12.617 1 84.25 127 ALA B O 1
ATOM 2309 N N . ARG B 1 128 ? -0.966 -22.469 10.82 1 78.94 128 ARG B N 1
ATOM 2310 C CA . ARG B 1 128 ? -1.067 -21.016 10.984 1 78.94 128 ARG B CA 1
ATOM 2311 C C . ARG B 1 128 ? -2.209 -20.656 11.922 1 78.94 128 ARG B C 1
ATOM 2313 O O . ARG B 1 128 ? -2.316 -19.5 12.359 1 78.94 128 ARG B O 1
ATOM 2320 N N . GLY B 1 129 ? -3.035 -21.594 12.359 1 71.5 129 GLY B N 1
ATOM 2321 C CA . GLY B 1 129 ? -4.141 -21.359 13.273 1 71.5 129 GLY B CA 1
ATOM 2322 C C . GLY B 1 129 ? -5.266 -20.547 12.664 1 71.5 129 GLY B C 1
ATOM 2323 O O . GLY B 1 129 ? -6.125 -20.031 13.383 1 71.5 129 GLY B O 1
ATOM 2324 N N . LYS B 1 130 ? -5.164 -20.109 11.398 1 63.53 130 LYS B N 1
ATOM 2325 C CA . LYS B 1 130 ? -6.211 -19.297 10.781 1 63.53 130 LYS B CA 1
ATOM 2326 C C . LYS B 1 130 ? -6.688 -19.906 9.469 1 63.53 130 LYS B C 1
ATOM 2328 O O . LYS B 1 130 ? -5.887 -20.422 8.695 1 63.53 130 LYS B O 1
ATOM 2333 N N . THR B 1 131 ? -8.156 -20.094 9.352 1 60.88 131 THR B N 1
ATOM 2334 C CA . THR B 1 131 ? -8.672 -20.547 8.062 1 60.88 131 THR B CA 1
ATOM 2335 C C . THR B 1 131 ? -8.945 -19.359 7.145 1 60.88 131 THR B C 1
ATOM 2337 O O . THR B 1 131 ? -9.703 -18.453 7.504 1 60.88 131 THR B O 1
ATOM 2340 N N . GLY B 1 132 ? -8.188 -19.281 6.059 1 59.88 132 GLY B N 1
ATOM 2341 C CA . GLY B 1 132 ? -8.266 -18.156 5.141 1 59.88 132 GLY B CA 1
ATOM 2342 C C . GLY B 1 132 ? -9.445 -18.25 4.188 1 59.88 132 GLY B C 1
ATOM 2343 O O . GLY B 1 132 ? -9.711 -17.312 3.436 1 59.88 132 GLY B O 1
ATOM 2344 N N . TYR B 1 133 ? -10.195 -19.312 4.16 1 62.22 133 TYR B N 1
ATOM 2345 C CA . TYR B 1 133 ? -11.156 -19.516 3.078 1 62.22 133 TYR B CA 1
ATOM 2346 C C . TYR B 1 133 ? -12.578 -19.266 3.557 1 62.22 133 TYR B C 1
ATOM 2348 O O . TYR B 1 133 ? -13.523 -19.312 2.764 1 62.22 133 TYR B O 1
ATOM 2356 N N . GLY B 1 134 ? -12.609 -18.719 4.73 1 63.09 134 GLY B N 1
ATOM 2357 C CA . GLY B 1 134 ? -13.984 -18.531 5.176 1 63.09 134 GLY B CA 1
ATOM 2358 C C . GLY B 1 134 ? -14.898 -19.672 4.773 1 63.09 134 GLY B C 1
ATOM 2359 O O . GLY B 1 134 ? -14.617 -20.844 5.078 1 63.09 134 GLY B O 1
ATOM 2360 N N . GLU B 1 135 ? -15.805 -19.203 3.805 1 65.31 135 GLU B N 1
ATOM 2361 C CA . GLU B 1 135 ? -16.797 -20.172 3.342 1 65.31 135 GLU B CA 1
ATOM 2362 C C . GLU B 1 135 ? -16.219 -21.094 2.279 1 65.31 135 GLU B C 1
ATOM 2364 O O . GLU B 1 135 ? -16.844 -22.109 1.938 1 65.31 135 GLU B O 1
ATOM 2369 N N . TRP B 1 136 ? -15 -20.75 1.914 1 70.56 136 TRP B N 1
ATOM 2370 C CA . TRP B 1 136 ? -14.398 -21.578 0.874 1 70.56 136 TRP B CA 1
ATOM 2371 C C . TRP B 1 136 ? -13.516 -22.656 1.483 1 70.56 136 TRP B C 1
ATOM 2373 O O . TRP B 1 136 ? -12.922 -22.469 2.547 1 70.56 136 TRP B O 1
ATOM 2383 N N . THR B 1 137 ? -13.594 -23.859 0.738 1 78.62 137 THR B N 1
ATOM 2384 C CA . THR B 1 137 ? -12.719 -24.938 1.17 1 78.62 137 THR B CA 1
ATOM 2385 C C . THR B 1 137 ? -11.406 -24.922 0.396 1 78.62 137 THR B C 1
ATOM 2387 O O . THR B 1 137 ? -11.336 -24.375 -0.704 1 78.62 137 THR B O 1
ATOM 2390 N N . VAL B 1 138 ? -10.453 -25.5 0.964 1 82.69 138 VAL B N 1
ATOM 2391 C CA . VAL B 1 138 ? -9.156 -25.641 0.322 1 82.69 138 VAL B CA 1
ATOM 2392 C C . VAL B 1 138 ? -9.32 -26.359 -1.021 1 82.69 138 VAL B C 1
ATOM 2394 O O . VAL B 1 138 ? -8.711 -25.969 -2.018 1 82.69 138 VAL B O 1
ATOM 2397 N N . GLU B 1 139 ? -10.172 -27.328 -1.021 1 84.06 139 GLU B N 1
ATOM 2398 C CA . GLU B 1 139 ? -10.406 -28.125 -2.225 1 84.06 139 GLU B CA 1
ATOM 2399 C C . GLU B 1 139 ? -11.047 -27.281 -3.326 1 84.06 139 GLU B C 1
ATOM 2401 O O . GLU B 1 139 ? -10.711 -27.422 -4.504 1 84.06 139 GLU B O 1
ATOM 2406 N N . ALA B 1 140 ? -11.859 -26.469 -2.906 1 83.12 140 ALA B N 1
ATOM 2407 C CA . ALA B 1 140 ? -12.539 -25.609 -3.879 1 83.12 140 ALA B CA 1
ATOM 2408 C C . ALA B 1 140 ? -11.562 -24.641 -4.527 1 83.12 140 ALA B C 1
ATOM 2410 O O . ALA B 1 140 ? -11.609 -24.406 -5.738 1 83.12 140 ALA B O 1
ATOM 2411 N N . PHE B 1 141 ? -10.672 -24.125 -3.756 1 84.06 141 PHE B N 1
ATOM 2412 C CA . PHE B 1 141 ? -9.688 -23.172 -4.285 1 84.06 141 PHE B CA 1
ATOM 2413 C C . PHE B 1 141 ? -8.664 -23.891 -5.156 1 84.06 141 PHE B C 1
ATOM 2415 O O . PHE B 1 141 ? -8.219 -23.344 -6.172 1 84.06 141 PHE B O 1
ATOM 2422 N N . ASP B 1 142 ? -8.406 -25.062 -4.684 1 89.62 142 ASP B N 1
ATOM 2423 C CA . ASP B 1 142 ? -7.477 -25.844 -5.492 1 89.62 142 ASP B CA 1
ATOM 2424 C C . ASP B 1 142 ? -8.078 -26.156 -6.859 1 89.62 142 ASP B C 1
ATOM 2426 O O . ASP B 1 142 ? -7.395 -26.062 -7.883 1 89.62 142 ASP B O 1
ATOM 2430 N N . ALA B 1 143 ? -9.312 -26.562 -6.844 1 89.94 143 ALA B N 1
ATOM 2431 C CA . ALA B 1 143 ? -10 -26.844 -8.102 1 89.94 143 ALA B CA 1
ATOM 2432 C C . ALA B 1 143 ? -10.07 -25.578 -8.969 1 89.94 143 ALA B C 1
ATOM 2434 O O . ALA B 1 143 ? -9.859 -25.656 -10.18 1 89.94 143 ALA B O 1
ATOM 2435 N N . TYR B 1 144 ? -10.344 -24.531 -8.297 1 90.44 144 TYR B N 1
ATOM 2436 C CA . TYR B 1 144 ? -10.43 -23.25 -9 1 90.44 144 TYR B CA 1
ATOM 2437 C C . TYR B 1 144 ? -9.086 -22.891 -9.617 1 90.44 144 TYR B C 1
ATOM 2439 O O . TYR B 1 144 ? -9.023 -22.422 -10.75 1 90.44 144 TYR B O 1
ATOM 2447 N N . LEU B 1 145 ? -8 -23.156 -8.945 1 94.31 145 LEU B N 1
ATOM 2448 C CA . LEU B 1 145 ? -6.652 -22.906 -9.445 1 94.31 145 LEU B CA 1
ATOM 2449 C C . LEU B 1 145 ? -6.344 -23.797 -10.648 1 94.31 145 LEU B C 1
ATOM 2451 O O . LEU B 1 145 ? -5.953 -23.297 -11.703 1 94.31 145 LEU B O 1
ATOM 2455 N N . ARG B 1 146 ? -6.617 -25.062 -10.508 1 94.25 146 ARG B N 1
ATOM 2456 C CA . ARG B 1 146 ? -6.133 -26.047 -11.477 1 94.25 146 ARG B CA 1
ATOM 2457 C C . ARG B 1 146 ? -7.039 -26.094 -12.703 1 94.25 146 ARG B C 1
ATOM 2459 O O . ARG B 1 146 ? -6.555 -26.219 -13.828 1 94.25 146 ARG B O 1
ATOM 2466 N N . SER B 1 147 ? -8.312 -25.953 -12.484 1 93.69 147 SER B N 1
ATOM 2467 C CA . SER B 1 147 ? -9.242 -26.125 -13.594 1 93.69 147 SER B CA 1
ATOM 2468 C C . SER B 1 147 ? -9.766 -24.781 -14.094 1 93.69 147 SER B C 1
ATOM 2470 O O . SER B 1 147 ? -10.156 -24.656 -15.258 1 93.69 147 SER B O 1
ATOM 2472 N N . GLY B 1 148 ? -9.711 -23.844 -13.273 1 94.38 148 GLY B N 1
ATOM 2473 C CA . GLY B 1 148 ? -10.367 -22.594 -13.633 1 94.38 148 GLY B CA 1
ATOM 2474 C C . GLY B 1 148 ? -9.391 -21.5 -14.039 1 94.38 148 GLY B C 1
ATOM 2475 O O . GLY B 1 148 ? -9.797 -20.484 -14.594 1 94.38 148 GLY B O 1
ATOM 2476 N N . THR B 1 149 ? -8.148 -21.672 -13.766 1 97.25 149 THR B N 1
ATOM 2477 C CA . THR B 1 149 ? -7.168 -20.625 -14.023 1 97.25 149 THR B CA 1
ATOM 2478 C C . THR B 1 149 ? -6.375 -20.922 -15.297 1 97.25 149 THR B C 1
ATOM 2480 O O . THR B 1 149 ? -5.805 -22.016 -15.438 1 97.25 149 THR B O 1
ATOM 2483 N N . PRO B 1 150 ? -6.375 -19.984 -16.297 1 97.69 150 PRO B N 1
ATOM 2484 C CA . PRO B 1 150 ? -5.578 -20.188 -17.5 1 97.69 150 PRO B CA 1
ATOM 2485 C C . PRO B 1 150 ? -4.098 -20.422 -17.203 1 97.69 150 PRO B C 1
ATOM 2487 O O . PRO B 1 150 ? -3.541 -19.781 -16.297 1 97.69 150 PRO B O 1
ATOM 2490 N N . ARG B 1 151 ? -3.447 -21.328 -17.969 1 97.5 151 ARG B N 1
ATOM 2491 C CA . ARG B 1 151 ? -2.041 -21.656 -17.766 1 97.5 151 ARG B CA 1
ATOM 2492 C C . ARG B 1 151 ? -1.131 -20.578 -18.328 1 97.5 151 ARG B C 1
ATOM 2494 O O . ARG B 1 151 ? -0.691 -20.656 -19.469 1 97.5 151 ARG B O 1
ATOM 2501 N N . ILE B 1 152 ? -0.819 -19.641 -17.562 1 97.69 152 ILE B N 1
ATOM 2502 C CA . ILE B 1 152 ? 0.053 -18.531 -17.922 1 97.69 152 ILE B CA 1
ATOM 2503 C C . ILE B 1 152 ? 1.29 -18.531 -17.016 1 97.69 152 ILE B C 1
ATOM 2505 O O . ILE B 1 152 ? 1.178 -18.625 -15.797 1 97.69 152 ILE B O 1
ATOM 2509 N N . GLY B 1 153 ? 2.484 -18.453 -17.641 1 97.69 153 GLY B N 1
ATOM 2510 C CA . GLY B 1 153 ? 3.715 -18.266 -16.891 1 97.69 153 GLY B CA 1
ATOM 2511 C C . GLY B 1 153 ? 4.285 -19.562 -16.344 1 97.69 153 GLY B C 1
ATOM 2512 O O . GLY B 1 153 ? 4.02 -20.641 -16.891 1 97.69 153 GLY B O 1
ATOM 2513 N N . LEU B 1 154 ? 5.105 -19.469 -15.297 1 98 154 LEU B N 1
ATOM 2514 C CA . LEU B 1 154 ? 5.797 -20.578 -14.664 1 98 154 LEU B CA 1
ATOM 2515 C C . LEU B 1 154 ? 4.961 -21.172 -13.531 1 98 154 LEU B C 1
ATOM 2517 O O . LEU B 1 154 ? 4.691 -20.484 -12.539 1 98 154 LEU B O 1
ATOM 2521 N N . TRP B 1 155 ? 4.504 -22.391 -13.711 1 97.81 155 TRP B N 1
ATOM 2522 C CA . TRP B 1 155 ? 3.762 -23.094 -12.664 1 97.81 155 TRP B CA 1
ATOM 2523 C C . TRP B 1 155 ? 4.676 -24.031 -11.883 1 97.81 155 TRP B C 1
ATOM 2525 O O . TRP B 1 155 ? 5.359 -24.875 -12.469 1 97.81 155 TRP B O 1
ATOM 2535 N N . LEU B 1 156 ? 4.668 -23.875 -10.562 1 97.81 156 LEU B N 1
ATOM 2536 C CA . LEU B 1 156 ? 5.57 -24.672 -9.734 1 97.81 156 LEU B CA 1
ATOM 2537 C C . LEU B 1 156 ? 4.785 -25.469 -8.703 1 97.81 156 LEU B C 1
ATOM 2539 O O . LEU B 1 156 ? 3.988 -24.922 -7.945 1 97.81 156 LEU B O 1
ATOM 2543 N N . ASP B 1 157 ? 4.941 -26.781 -8.711 1 97.06 157 ASP B N 1
ATOM 2544 C CA . ASP B 1 157 ? 4.531 -27.578 -7.566 1 97.06 157 ASP B CA 1
ATOM 2545 C C . ASP B 1 157 ? 5.508 -27.422 -6.402 1 97.06 157 ASP B C 1
ATOM 2547 O O . ASP B 1 157 ? 6.617 -27.969 -6.441 1 97.06 157 ASP B O 1
ATOM 2551 N N . THR B 1 158 ? 5.055 -26.719 -5.355 1 96.38 158 THR B N 1
ATOM 2552 C CA . THR B 1 158 ? 5.961 -26.359 -4.266 1 96.38 158 THR B CA 1
ATOM 2553 C C . THR B 1 158 ? 5.711 -27.25 -3.053 1 96.38 158 THR B C 1
ATOM 2555 O O . THR B 1 158 ? 6.125 -26.922 -1.939 1 96.38 158 THR B O 1
ATOM 2558 N N . SER B 1 159 ? 4.902 -28.328 -3.02 1 94.06 159 SER B N 1
ATOM 2559 C CA . SER B 1 159 ? 4.5 -29.203 -1.915 1 94.06 159 SER B CA 1
ATOM 2560 C C . SER B 1 159 ? 5.707 -29.625 -1.085 1 94.06 159 SER B C 1
ATOM 2562 O O . SER B 1 159 ? 5.656 -29.609 0.147 1 94.06 159 SER B O 1
ATOM 2564 N N . GLY B 1 160 ? 6.781 -29.922 -1.679 1 90.06 160 GLY B N 1
ATOM 2565 C CA . GLY B 1 160 ? 7.934 -30.422 -0.948 1 90.06 160 GLY B CA 1
ATOM 2566 C C . GLY B 1 160 ? 9.141 -29.5 -1.029 1 90.06 160 GLY B C 1
ATOM 2567 O O . GLY B 1 160 ? 10.273 -29.938 -0.796 1 90.06 160 GLY B O 1
ATOM 2568 N N . GLN B 1 161 ? 8.812 -28.266 -1.235 1 94.12 161 GLN B N 1
ATOM 2569 C CA . GLN B 1 161 ? 9.922 -27.328 -1.391 1 94.12 161 GLN B CA 1
ATOM 2570 C C . GLN B 1 161 ? 10 -26.375 -0.206 1 94.12 161 GLN B C 1
ATOM 2572 O O . GLN B 1 161 ? 8.977 -25.906 0.283 1 94.12 161 GLN B O 1
ATOM 2577 N N . ARG B 1 162 ? 11.234 -26.219 0.247 1 95.5 162 ARG B N 1
ATOM 2578 C CA . ARG B 1 162 ? 11.469 -25.062 1.106 1 95.5 162 ARG B CA 1
ATOM 2579 C C . ARG B 1 162 ? 11.367 -23.766 0.315 1 95.5 162 ARG B C 1
ATOM 2581 O O . ARG B 1 162 ? 11.602 -23.734 -0.895 1 95.5 162 ARG B O 1
ATOM 2588 N N . PRO B 1 163 ? 11.008 -22.766 0.936 1 97.44 163 PRO B N 1
ATOM 2589 C CA . PRO B 1 163 ? 10.859 -21.484 0.232 1 97.44 163 PRO B CA 1
ATOM 2590 C C . PRO B 1 163 ? 12.094 -21.109 -0.574 1 97.44 163 PRO B C 1
ATOM 2592 O O . PRO B 1 163 ? 11.977 -20.609 -1.699 1 97.44 163 PRO B O 1
ATOM 2595 N N . GLU B 1 164 ? 13.258 -21.359 -0.03 1 97.69 164 GLU B N 1
ATOM 2596 C CA . GLU B 1 164 ? 14.5 -21.016 -0.719 1 97.69 164 GLU B CA 1
ATOM 2597 C C . GLU B 1 164 ? 14.664 -21.812 -2.004 1 97.69 164 GLU B C 1
ATOM 2599 O O . GLU B 1 164 ? 15.18 -21.312 -3 1 97.69 164 GLU B O 1
ATOM 2604 N N . GLU B 1 165 ? 14.219 -23.047 -1.951 1 97.88 165 GLU B N 1
ATOM 2605 C CA . GLU B 1 165 ? 14.258 -23.891 -3.145 1 97.88 165 GLU B CA 1
ATOM 2606 C C . GLU B 1 165 ? 13.289 -23.375 -4.211 1 97.88 165 GLU B C 1
ATOM 2608 O O . GLU B 1 165 ? 13.594 -23.438 -5.402 1 97.88 165 GLU B O 1
ATOM 2613 N N . THR B 1 166 ? 12.133 -22.969 -3.746 1 97.94 166 THR B N 1
ATOM 2614 C CA . THR B 1 166 ? 11.164 -22.375 -4.664 1 97.94 166 THR B CA 1
ATOM 2615 C C . THR B 1 166 ? 11.742 -21.141 -5.34 1 97.94 166 THR B C 1
ATOM 2617 O O . THR B 1 166 ? 11.617 -20.969 -6.555 1 97.94 166 THR B O 1
ATOM 2620 N N . VAL B 1 167 ? 12.422 -20.266 -4.586 1 98.38 167 VAL B N 1
ATOM 2621 C CA . VAL B 1 167 ? 13.031 -19.062 -5.125 1 98.38 167 VAL B CA 1
ATOM 2622 C C . VAL B 1 167 ? 14.078 -19.422 -6.172 1 98.38 167 VAL B C 1
ATOM 2624 O O . VAL B 1 167 ? 14.133 -18.828 -7.242 1 98.38 167 VAL B O 1
ATOM 2627 N N . SER B 1 168 ? 14.906 -20.453 -5.809 1 97.38 168 SER B N 1
ATOM 2628 C CA . SER B 1 168 ? 15.914 -20.906 -6.762 1 97.38 168 SER B CA 1
ATOM 2629 C C . SER B 1 168 ? 15.273 -21.391 -8.062 1 97.38 168 SER B C 1
ATOM 2631 O O . SER B 1 168 ? 15.766 -21.094 -9.148 1 97.38 168 SER B O 1
ATOM 2633 N N . ALA B 1 169 ? 14.195 -22.125 -7.906 1 97.12 169 ALA B N 1
ATOM 2634 C CA . ALA B 1 169 ? 13.484 -22.609 -9.078 1 97.12 169 ALA B CA 1
ATOM 2635 C C . ALA B 1 169 ? 12.914 -21.469 -9.906 1 97.12 169 ALA B C 1
ATOM 2637 O O . ALA B 1 169 ? 12.945 -21.5 -11.141 1 97.12 169 ALA B O 1
ATOM 2638 N N . ILE B 1 170 ? 12.367 -20.438 -9.258 1 98.12 170 ILE B N 1
ATOM 2639 C CA . ILE B 1 170 ? 11.828 -19.281 -9.945 1 98.12 170 ILE B CA 1
ATOM 2640 C C . ILE B 1 170 ? 12.938 -18.594 -10.742 1 98.12 170 ILE B C 1
ATOM 2642 O O . ILE B 1 170 ? 12.773 -18.328 -11.938 1 98.12 170 ILE B O 1
ATOM 2646 N N . LEU B 1 171 ? 14.055 -18.312 -10.102 1 97.56 171 LEU B N 1
ATOM 2647 C CA . LEU B 1 171 ? 15.148 -17.578 -10.734 1 97.56 171 LEU B CA 1
ATOM 2648 C C . LEU B 1 171 ? 15.703 -18.375 -11.914 1 97.56 171 LEU B C 1
ATOM 2650 O O . LEU B 1 171 ? 16.047 -17.797 -12.953 1 97.56 171 LEU B O 1
ATOM 2654 N N . ALA B 1 172 ? 15.773 -19.688 -11.742 1 95.5 172 ALA B N 1
ATOM 2655 C CA . ALA B 1 172 ? 16.234 -20.547 -12.828 1 95.5 172 ALA B CA 1
ATOM 2656 C C . ALA B 1 172 ? 15.266 -20.516 -14.008 1 95.5 172 ALA B C 1
ATOM 2658 O O . ALA B 1 172 ? 15.68 -20.547 -15.164 1 95.5 172 ALA B O 1
ATOM 2659 N N . GLY B 1 173 ? 13.977 -20.422 -13.703 1 94.12 173 GLY B N 1
ATOM 2660 C CA . GLY B 1 173 ? 12.945 -20.438 -14.727 1 94.12 173 GLY B CA 1
ATOM 2661 C C . GLY B 1 173 ? 12.805 -19.109 -15.461 1 94.12 173 GLY B C 1
ATOM 2662 O O . GLY B 1 173 ? 12.336 -19.078 -16.594 1 94.12 173 GLY B O 1
ATOM 2663 N N . LEU B 1 174 ? 13.164 -17.969 -14.805 1 91.56 174 LEU B N 1
ATOM 2664 C CA . LEU B 1 174 ? 13.016 -16.656 -15.422 1 91.56 174 LEU B CA 1
ATOM 2665 C C . LEU B 1 174 ? 14.203 -16.344 -16.328 1 91.56 174 LEU B C 1
ATOM 2667 O O . LEU B 1 174 ? 14.109 -15.492 -17.219 1 91.56 174 LEU B O 1
ATOM 2671 N N . ARG B 1 175 ? 15.414 -16.859 -16.156 1 78 175 ARG B N 1
ATOM 2672 C CA . ARG B 1 175 ? 16.594 -16.656 -16.984 1 78 175 ARG B CA 1
ATOM 2673 C C . AR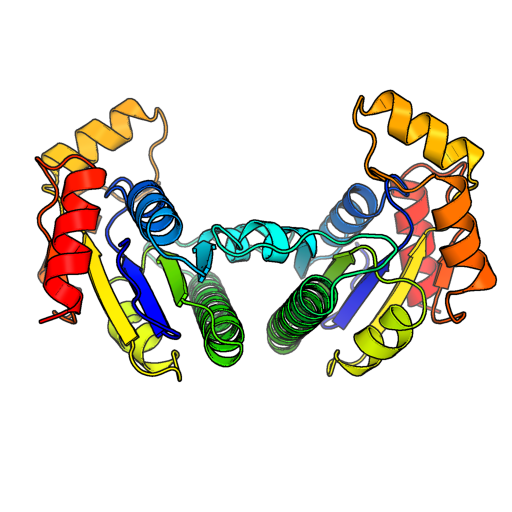G B 1 175 ? 16.469 -17.406 -18.312 1 78 175 ARG B C 1
ATOM 2675 O O . ARG B 1 175 ? 17.109 -17.031 -19.297 1 78 175 ARG B O 1
ATOM 2682 N N . GLU B 1 176 ? 15.688 -18.453 -18.281 1 60.75 176 GLU B N 1
ATOM 2683 C CA . GLU B 1 176 ? 15.578 -19.25 -19.5 1 60.75 176 GLU B CA 1
ATOM 2684 C C . GLU B 1 176 ? 14.586 -18.625 -20.484 1 60.75 176 GLU B C 1
ATOM 2686 O O . GLU B 1 176 ? 13.672 -17.906 -20.062 1 60.75 176 GLU B O 1
#

Secondary structure (DSSP, 8-state):
------SEEEEEEESTTSSHHHHHHHHHHTSSSEEEEETHHHHHTEEES-----TT--HHHHHHHHHHHHHHHHHHHHHHHTT-EEEEE----TTHHHHHHHH---SSEEEEEE---HHHHHHHHHHHT--TTTT--HHHHHHHHHHHS---SEEE--TT--HHHHHHHHHHHHH-/------SEEEEEEESTTSSHHHHHHHHHHTSSSEEEEETHHHHHTEEES-----TT--HHHHHHHHHHHHHHHHHHHHHHHTT-EEEEE----TTHHHHHHHH---SSEEEEEE---HHHHHHHHHHHT--TTTT--HHHHHHHHHHHS---SEEE--TT--HHHHHHHHHHHHH-

Radius of gyration: 21.54 Å; Cα contacts (8 Å, |Δi|>4): 639; chains: 2; bounding box: 52×60×45 Å

pLDDT: mean 92.46, std 10.36, range [48.0, 98.94]

Sequence (352 aa):
MGADLGPCVVLITGVMAAGKSTVAQLLAESLPRAVHVRGDVFRRMIVSGRAEMTPDGPQEARSQLDLRQRISAQVADAYADDGWTAVVQDIVLGEDLPRYVGRIRTRPLHVVVLAPAPETVREREEARGKTGYGEWTVEAFDAYLRSGTPRIGLWLDTSGQRPEETVSAILAGLREMGADLGPCVVLITGVMAAGKSTVAQLLAESLPRAVHVRGDVFRRMIVSGRAEMTPDGPQEARSQLDLRQRISAQVADAYADDGWTAVVQDIVLGEDLPRYVGRIRTRPLHVVVLAPAPETVREREEARGKTGYGEWTVEAFDAYLRSGTPRIGLWLDTSGQRPEETVSAILAGLRE

InterPro domains:
  IPR027417 P-loop containing nucleoside triphosphate hydrolase [G3DSA:3.40.50.300] (1-176)
  IPR027417 P-loop containing nucleoside triphosphate hydrolase [SSF52540] (7-175)